Protein AF-A0A3B9QHJ8-F1 (afdb_monomer_lite)

Foldseek 3Di:
DCVQVLAFAEEAEPAFPPCQQAAPPPVVSSVVSVCVRVVCVVVRPGRDYHYDPDHHDPNQADPPDDAPQDLPFDPDPQLLVRQLSSLVSLVVQLVVLCVVVVDAPAQPQQDDPVCLSVLSNQLSVCLVVLPQQDDGDDPPGDTPDHGNLSNLNSLVRNLSSNVSSQVRGDDSHRHGPVSSLCCCLPPGSNNVSLQSNLVSLVVVVVDPCSLVSSCSSHPQVSHPPHHSDDPHDPPPPDD

pLDDT: mean 88.27, std 11.94, range [42.12, 98.56]

Radius of gyration: 20.36 Å; chains: 1; bounding box: 58×33×50 Å

Secondary structure (DSSP, 8-state):
-GGGG--SEEEE--PPTT-TT-STT-HHHHHHHHHHHHHHHHH-SSSEEEE---PPPP-S-BTT---SS--PPPS-S-HHHHHHHHHHHHHHHHHHHHHHHT-----TTS--TT-HHHHHHHHHHHHHH---SSPP--TT---SS-TTHHHHHHHHHHHHHHHHHHHHS--SS-B-HHHHHHHHHHH-HHHHHHHHHHHHHHHTTTSTTHHHHHHHHS-GGG-TT--SS-S--------

Structure (mmCIF, N/CA/C/O backbone):
data_AF-A0A3B9QHJ8-F1
#
_entry.id   AF-A0A3B9QHJ8-F1
#
loop_
_atom_site.group_PDB
_atom_site.id
_atom_site.type_symbol
_atom_site.label_atom_id
_atom_site.label_alt_id
_atom_site.label_comp_id
_atom_site.label_asym_id
_atom_site.label_entity_id
_atom_site.label_seq_id
_atom_site.pdbx_PDB_ins_code
_atom_site.Cartn_x
_atom_site.Cartn_y
_atom_site.Cartn_z
_atom_site.occupancy
_atom_site.B_iso_or_equiv
_atom_site.auth_seq_id
_atom_site.auth_comp_id
_atom_site.auth_asym_id
_atom_site.auth_atom_id
_atom_site.pdbx_PDB_model_num
ATOM 1 N N . MET A 1 1 ? 18.182 5.545 -8.108 1.00 58.44 1 MET A N 1
ATOM 2 C CA . MET A 1 1 ? 18.450 4.379 -7.229 1.00 58.44 1 MET A CA 1
ATOM 3 C C . MET A 1 1 ? 19.330 3.332 -7.907 1.00 58.44 1 MET A C 1
ATOM 5 O O . MET A 1 1 ? 20.339 2.977 -7.320 1.00 58.44 1 MET A O 1
ATOM 9 N N . SER A 1 2 ? 19.009 2.861 -9.122 1.00 71.31 2 SER A N 1
ATOM 10 C CA . SER A 1 2 ? 19.824 1.840 -9.809 1.00 71.31 2 SER A CA 1
ATOM 11 C C . SER A 1 2 ? 21.289 2.247 -10.001 1.00 71.31 2 SER A C 1
ATOM 13 O O . SER A 1 2 ? 22.166 1.425 -9.795 1.00 71.31 2 SER A O 1
ATOM 15 N N . GLU A 1 3 ? 21.576 3.515 -10.304 1.00 80.69 3 GLU A N 1
ATOM 16 C CA . GLU A 1 3 ? 22.959 4.014 -10.405 1.00 80.69 3 GLU A CA 1
ATOM 17 C C . GLU A 1 3 ? 23.749 3.862 -9.096 1.00 80.69 3 GLU A C 1
ATOM 19 O O . GLU A 1 3 ? 24.910 3.467 -9.121 1.00 80.69 3 GLU A O 1
ATOM 24 N N . ALA A 1 4 ? 23.110 4.099 -7.946 1.00 79.06 4 ALA A N 1
ATOM 25 C CA . ALA A 1 4 ? 23.763 4.063 -6.636 1.00 79.06 4 ALA A CA 1
ATOM 26 C C . ALA A 1 4 ? 24.215 2.652 -6.222 1.00 79.06 4 ALA A C 1
ATOM 28 O O . ALA A 1 4 ? 25.140 2.512 -5.429 1.00 79.06 4 ALA A O 1
ATOM 29 N N . VAL A 1 5 ? 23.575 1.606 -6.755 1.00 82.00 5 VAL A N 1
ATOM 30 C CA . VAL A 1 5 ? 23.899 0.203 -6.438 1.00 82.00 5 VAL A CA 1
ATOM 31 C C . VAL A 1 5 ? 24.797 -0.464 -7.483 1.00 82.00 5 VAL A C 1
ATOM 33 O O . VAL A 1 5 ? 25.101 -1.644 -7.333 1.00 82.00 5 VAL A O 1
ATOM 36 N N . VAL A 1 6 ? 25.211 0.273 -8.525 1.00 86.81 6 VAL A N 1
ATOM 37 C CA . VAL A 1 6 ? 26.159 -0.154 -9.576 1.00 86.81 6 VAL A CA 1
ATOM 38 C C . VAL A 1 6 ? 25.891 -1.597 -10.045 1.00 86.81 6 VAL A C 1
ATOM 40 O O . VAL A 1 6 ? 26.720 -2.494 -9.855 1.00 86.81 6 VAL A O 1
ATOM 43 N N . PRO A 1 7 ? 24.701 -1.879 -10.612 1.00 89.81 7 PRO A N 1
ATOM 44 C CA . PRO A 1 7 ? 24.335 -3.231 -10.987 1.00 89.81 7 PRO A CA 1
ATOM 45 C C . PRO A 1 7 ? 25.274 -3.730 -12.089 1.00 89.81 7 PRO A C 1
ATOM 47 O O . PRO A 1 7 ? 25.646 -2.963 -12.980 1.00 89.81 7 PRO A O 1
ATOM 50 N N . PRO A 1 8 ? 25.613 -5.030 -12.103 1.00 92.44 8 PRO A N 1
ATOM 51 C CA . PRO A 1 8 ? 26.493 -5.575 -13.130 1.00 92.44 8 PRO A CA 1
ATOM 52 C C . PRO A 1 8 ? 25.906 -5.383 -14.533 1.00 92.44 8 PRO A C 1
ATOM 54 O O . PRO A 1 8 ? 26.645 -5.136 -15.480 1.00 92.44 8 PRO A O 1
ATOM 57 N N . ARG A 1 9 ? 24.578 -5.498 -14.675 1.00 94.44 9 ARG A N 1
ATOM 58 C CA . ARG A 1 9 ? 23.826 -5.242 -15.909 1.00 94.44 9 ARG A CA 1
ATOM 59 C C . ARG A 1 9 ? 22.411 -4.809 -15.551 1.00 94.44 9 ARG A C 1
ATOM 61 O O . ARG A 1 9 ? 21.752 -5.501 -14.775 1.00 94.44 9 ARG A O 1
ATOM 68 N N . ALA A 1 10 ? 21.928 -3.723 -16.136 1.00 94.19 10 ALA A N 1
ATOM 69 C CA . ALA A 1 10 ? 20.533 -3.317 -16.034 1.00 94.19 10 ALA A CA 1
ATOM 70 C C . ALA A 1 10 ? 20.046 -2.716 -17.354 1.00 94.19 10 ALA A C 1
ATOM 72 O O . ALA A 1 10 ? 20.768 -1.976 -18.016 1.00 94.19 10 ALA A O 1
ATOM 73 N N . LEU A 1 11 ? 18.801 -3.019 -17.712 1.00 94.62 11 LEU A N 1
ATOM 74 C CA . LEU A 1 11 ? 18.076 -2.290 -18.745 1.00 94.62 11 LEU A CA 1
ATOM 75 C C . LEU A 1 11 ? 17.126 -1.321 -18.038 1.00 94.62 11 LEU A C 1
ATOM 77 O O . LEU A 1 11 ? 16.235 -1.756 -17.308 1.00 94.62 11 LEU A O 1
ATOM 81 N N . TRP A 1 12 ? 17.336 -0.024 -18.226 1.00 92.50 12 TRP A N 1
ATOM 82 C CA . TRP A 1 12 ? 16.422 1.016 -17.775 1.00 92.50 12 TRP A CA 1
ATOM 83 C C . TRP A 1 12 ? 15.263 1.141 -18.764 1.00 92.50 12 TRP A C 1
ATOM 85 O O . TRP A 1 12 ? 15.490 1.215 -19.969 1.00 92.50 12 TRP A O 1
ATOM 95 N N . VAL A 1 13 ? 14.025 1.157 -18.271 1.00 91.75 13 VAL A N 1
ATOM 96 C CA . VAL A 1 13 ? 12.816 1.216 -19.105 1.00 91.75 13 VAL A CA 1
ATOM 97 C C . VAL A 1 13 ? 11.913 2.371 -18.660 1.00 91.75 13 VAL A C 1
ATOM 99 O O . VAL A 1 13 ? 11.748 2.557 -17.452 1.00 91.75 13 VAL A O 1
ATOM 102 N N . PRO A 1 14 ? 11.287 3.119 -19.586 1.00 87.75 14 PRO A N 1
ATOM 103 C CA . PRO A 1 14 ? 10.362 4.208 -19.258 1.00 87.75 14 PRO A CA 1
ATOM 104 C C . PRO A 1 14 ? 8.941 3.687 -18.967 1.00 87.75 14 PRO A C 1
ATOM 106 O O . PRO A 1 14 ? 7.951 4.238 -19.427 1.00 87.75 14 PRO A O 1
ATOM 109 N N . PHE A 1 15 ? 8.812 2.559 -18.263 1.00 86.38 15 PHE A N 1
ATOM 110 C CA . PHE A 1 15 ? 7.522 1.881 -18.083 1.00 86.38 15 PHE A CA 1
ATOM 111 C C . PHE A 1 15 ? 6.936 2.146 -16.694 1.00 86.38 15 PHE A C 1
ATOM 113 O O . PHE A 1 15 ? 7.698 2.342 -15.743 1.00 86.38 15 PHE A O 1
ATOM 120 N N . PRO A 1 16 ? 5.603 2.048 -16.527 1.00 73.56 16 PRO A N 1
ATOM 121 C CA . PRO A 1 16 ? 4.984 2.115 -15.210 1.00 73.56 16 PRO A CA 1
ATOM 122 C C . PRO A 1 16 ? 5.571 1.081 -14.242 1.00 73.56 16 PRO A C 1
ATOM 124 O O . PRO A 1 16 ? 5.841 -0.072 -14.610 1.00 73.56 16 PRO A O 1
ATOM 127 N N . LEU A 1 17 ? 5.729 1.474 -12.977 1.00 70.38 17 LEU A N 1
ATOM 128 C CA . LEU A 1 17 ? 6.230 0.585 -11.931 1.00 70.38 17 LEU A CA 1
ATOM 129 C C . LEU A 1 17 ? 5.363 -0.684 -11.841 1.00 70.38 17 LEU A C 1
ATOM 131 O O . LEU A 1 17 ? 4.135 -0.633 -11.869 1.00 70.38 17 LEU A O 1
ATOM 135 N N . GLY A 1 18 ? 6.015 -1.847 -11.760 1.00 74.06 18 GLY A N 1
ATOM 136 C CA . GLY A 1 18 ? 5.337 -3.149 -11.777 1.00 74.06 18 GLY A CA 1
ATOM 137 C C . GLY A 1 18 ? 5.025 -3.695 -13.177 1.00 74.06 18 GLY A C 1
ATOM 138 O O . GLY A 1 18 ? 4.543 -4.822 -13.284 1.00 74.06 18 GLY A O 1
ATOM 139 N N . ARG A 1 19 ? 5.357 -2.964 -14.252 1.00 81.12 19 ARG A N 1
ATOM 140 C CA . ARG A 1 19 ? 5.254 -3.426 -15.649 1.00 81.12 19 ARG A CA 1
ATOM 141 C C . ARG A 1 19 ? 6.606 -3.378 -16.373 1.00 81.12 19 ARG A C 1
ATOM 143 O O . ARG A 1 19 ? 6.713 -2.763 -17.430 1.00 81.12 19 ARG A O 1
ATOM 150 N N . PRO A 1 20 ? 7.649 -4.070 -15.874 1.00 86.25 20 PRO A N 1
ATOM 151 C CA . PRO A 1 20 ? 9.001 -3.978 -16.437 1.00 86.25 20 PRO A CA 1
ATOM 152 C C . PRO A 1 20 ? 9.120 -4.501 -17.879 1.00 86.25 20 PRO A C 1
ATOM 154 O O . PRO A 1 20 ? 10.149 -4.297 -18.512 1.00 86.25 20 PRO A O 1
ATOM 157 N N . LEU A 1 21 ? 8.090 -5.174 -18.405 1.00 91.25 21 LEU A N 1
ATOM 158 C CA . LEU A 1 21 ? 8.039 -5.675 -19.782 1.00 91.25 21 LEU A CA 1
ATOM 159 C C . LEU A 1 21 ? 7.092 -4.875 -20.696 1.00 91.25 21 LEU A C 1
ATOM 161 O O . LEU A 1 21 ? 6.936 -5.245 -21.856 1.00 91.25 21 LEU A O 1
ATOM 165 N N . GLY A 1 22 ? 6.469 -3.802 -20.199 1.00 87.62 22 GLY A N 1
ATOM 166 C CA . GLY A 1 22 ? 5.517 -2.974 -20.943 1.00 87.62 22 GLY A CA 1
ATOM 167 C C . GLY A 1 22 ? 4.066 -3.460 -20.885 1.00 87.62 22 GLY A C 1
ATOM 168 O O . GLY A 1 22 ? 3.649 -4.106 -19.920 1.00 87.62 22 GLY A O 1
ATOM 169 N N . ALA A 1 23 ? 3.291 -3.110 -21.917 1.00 84.06 23 ALA A N 1
ATOM 170 C CA . ALA A 1 23 ? 1.847 -3.333 -21.984 1.00 84.06 23 ALA A CA 1
ATOM 171 C C . ALA A 1 23 ? 1.452 -4.818 -21.860 1.00 84.06 23 ALA A C 1
ATOM 173 O O . ALA A 1 23 ? 2.152 -5.733 -22.309 1.00 84.06 23 ALA A O 1
ATOM 174 N N . VAL A 1 24 ? 0.295 -5.065 -21.243 1.00 81.94 24 VAL A N 1
ATOM 175 C CA . VAL A 1 24 ? -0.274 -6.413 -21.103 1.00 81.94 24 VAL A CA 1
ATOM 176 C C . VAL A 1 24 ? -0.776 -6.900 -22.465 1.00 81.94 24 VAL A C 1
ATOM 178 O O . VAL A 1 24 ? -1.292 -6.119 -23.254 1.00 81.94 24 VAL A O 1
ATOM 181 N N . ASN A 1 25 ? -0.662 -8.205 -22.730 1.00 84.62 25 ASN A N 1
ATOM 182 C CA . ASN A 1 25 ? -1.085 -8.847 -23.983 1.00 84.62 25 ASN A CA 1
ATOM 183 C C . ASN A 1 25 ? -0.357 -8.373 -25.257 1.00 84.62 25 ASN A C 1
ATOM 185 O O . ASN A 1 25 ? -0.819 -8.684 -26.353 1.00 84.62 25 ASN A O 1
ATOM 189 N N . ASP A 1 26 ? 0.806 -7.725 -25.131 1.00 89.88 26 ASP A N 1
ATOM 190 C CA . ASP A 1 26 ? 1.710 -7.457 -26.255 1.00 89.88 26 ASP A CA 1
ATOM 191 C C . ASP A 1 26 ? 2.964 -8.355 -26.180 1.00 89.88 26 ASP A C 1
ATOM 193 O O . ASP A 1 26 ? 4.016 -7.955 -25.669 1.00 89.88 26 ASP A O 1
ATOM 197 N N . PRO A 1 27 ? 2.878 -9.615 -26.649 1.00 93.38 27 PRO A N 1
ATOM 198 C CA . PRO A 1 27 ? 3.981 -10.558 -26.528 1.00 93.38 27 PRO A CA 1
ATOM 199 C C . PRO A 1 27 ? 5.198 -10.157 -27.365 1.00 93.38 27 PRO A C 1
ATOM 201 O O . PRO A 1 27 ? 6.312 -10.562 -27.032 1.00 93.38 27 PRO A O 1
ATOM 204 N N . ASP A 1 28 ? 5.017 -9.418 -28.459 1.00 93.88 28 ASP A N 1
ATOM 205 C CA . ASP A 1 28 ? 6.125 -9.045 -29.334 1.00 93.88 28 ASP A CA 1
ATOM 206 C C . ASP A 1 28 ? 6.926 -7.889 -28.735 1.00 93.88 28 ASP A C 1
ATOM 208 O O . ASP A 1 28 ? 8.162 -7.964 -28.723 1.00 93.88 28 ASP A O 1
ATOM 212 N N . PHE A 1 29 ? 6.248 -6.902 -28.138 1.00 92.62 29 PHE A N 1
ATOM 213 C CA . PHE A 1 29 ? 6.882 -5.854 -27.339 1.00 92.62 29 PHE A CA 1
ATOM 214 C C . PHE A 1 29 ? 7.615 -6.443 -26.130 1.00 92.62 29 PHE A C 1
ATOM 216 O O . PHE A 1 29 ? 8.820 -6.244 -25.976 1.00 92.62 29 PHE A O 1
ATOM 223 N N . GLN A 1 30 ? 6.941 -7.274 -25.329 1.00 94.25 30 GLN A N 1
ATOM 224 C CA . GLN A 1 30 ? 7.539 -7.894 -24.140 1.00 94.25 30 GLN A CA 1
ATOM 225 C C . GLN A 1 30 ? 8.778 -8.733 -24.489 1.00 94.25 30 GLN A C 1
ATOM 227 O O . GLN A 1 30 ? 9.814 -8.650 -23.826 1.00 94.25 30 GLN A O 1
ATOM 232 N N . LYS A 1 31 ? 8.721 -9.517 -25.577 1.00 95.81 31 LYS A N 1
ATOM 233 C CA . LYS A 1 31 ? 9.890 -10.260 -26.074 1.00 95.81 31 LYS A CA 1
ATOM 234 C C . LYS A 1 31 ? 10.993 -9.331 -26.570 1.00 95.81 31 LYS A C 1
ATOM 236 O O . LYS A 1 31 ? 12.160 -9.701 -26.478 1.00 95.81 31 LYS A O 1
ATOM 241 N N . ASN A 1 32 ? 10.668 -8.170 -27.135 1.00 95.12 32 ASN A N 1
ATOM 242 C CA . ASN A 1 32 ? 11.672 -7.190 -27.542 1.00 95.12 32 ASN A CA 1
ATOM 243 C C . ASN A 1 32 ? 12.436 -6.643 -26.329 1.00 95.12 32 ASN A C 1
ATOM 245 O O . ASN A 1 32 ? 13.666 -6.694 -26.336 1.00 95.12 32 ASN A O 1
ATOM 249 N N . VAL A 1 33 ? 11.720 -6.232 -25.277 1.00 95.69 33 VAL A N 1
ATOM 250 C CA . VAL A 1 33 ? 12.312 -5.791 -24.002 1.00 95.69 33 VAL A CA 1
ATOM 251 C C . VAL A 1 33 ? 13.230 -6.876 -23.435 1.00 95.69 33 VAL A C 1
ATOM 253 O O . VAL A 1 33 ? 14.394 -6.613 -23.137 1.00 95.69 33 VAL A O 1
ATOM 256 N N . LEU A 1 34 ? 12.755 -8.126 -23.378 1.00 96.12 34 LEU A N 1
ATOM 257 C CA . LEU A 1 34 ? 13.557 -9.259 -22.904 1.00 96.12 34 LEU A CA 1
ATOM 258 C C . LEU A 1 34 ? 14.817 -9.485 -23.745 1.00 96.12 34 LEU A C 1
ATOM 260 O O . LEU A 1 34 ? 15.884 -9.720 -23.188 1.00 96.12 34 LEU A O 1
ATOM 264 N N . ARG A 1 35 ? 14.725 -9.409 -25.078 1.00 96.75 35 ARG A N 1
ATOM 265 C CA . ARG A 1 35 ? 15.898 -9.556 -25.954 1.00 96.75 35 ARG A CA 1
ATOM 266 C C . ARG A 1 35 ? 16.924 -8.452 -25.722 1.00 96.75 35 ARG A C 1
ATOM 268 O O . ARG A 1 35 ? 18.111 -8.746 -25.760 1.00 96.75 35 ARG A O 1
ATOM 275 N N . ARG A 1 36 ? 16.491 -7.212 -25.468 1.00 95.81 36 ARG A N 1
ATOM 276 C CA . ARG A 1 36 ? 17.403 -6.114 -25.113 1.00 95.81 36 ARG A CA 1
ATOM 277 C C . ARG A 1 36 ? 18.077 -6.358 -23.771 1.00 95.81 36 ARG A C 1
ATOM 279 O O . ARG A 1 36 ? 19.298 -6.320 -23.703 1.00 95.81 36 ARG A O 1
ATOM 286 N N . ALA A 1 37 ? 17.301 -6.706 -22.748 1.00 95.31 37 ALA A N 1
ATOM 287 C CA . ALA A 1 37 ? 17.834 -6.983 -21.418 1.00 95.31 37 ALA A CA 1
ATOM 288 C C . ALA A 1 37 ? 18.829 -8.156 -21.429 1.00 95.31 37 ALA A C 1
ATOM 290 O O . ALA A 1 37 ? 19.904 -8.062 -20.846 1.00 95.31 37 ALA A O 1
ATOM 291 N N . LEU A 1 38 ? 18.500 -9.248 -22.126 1.00 96.25 38 LEU A N 1
ATOM 292 C CA . LEU A 1 38 ? 19.378 -10.415 -22.246 1.00 96.25 38 LEU A CA 1
ATOM 293 C C . LEU A 1 38 ? 20.579 -10.163 -23.164 1.00 96.25 38 LEU A C 1
ATOM 295 O O . LEU A 1 38 ? 21.628 -10.754 -22.938 1.00 96.25 38 LEU A O 1
ATOM 299 N N . GLY A 1 39 ? 20.464 -9.273 -24.153 1.00 96.44 39 GLY A N 1
ATOM 300 C CA . GLY A 1 39 ? 21.580 -8.881 -25.020 1.00 96.44 39 GLY A CA 1
ATOM 301 C C . GLY A 1 39 ? 22.751 -8.262 -24.253 1.00 96.44 39 GLY A C 1
ATOM 302 O O . GLY A 1 39 ? 23.899 -8.437 -24.654 1.00 96.44 39 GLY A O 1
ATOM 303 N N . LEU A 1 40 ? 22.486 -7.645 -23.094 1.00 96.25 40 LEU A N 1
ATOM 304 C CA . LEU A 1 40 ? 23.524 -7.139 -22.189 1.00 96.25 40 LEU A CA 1
ATOM 305 C C . LEU A 1 40 ? 24.473 -8.234 -21.686 1.00 96.25 40 LEU A C 1
ATOM 307 O O . LEU A 1 40 ? 25.592 -7.926 -21.279 1.00 96.25 40 LEU A O 1
ATOM 311 N N . LEU A 1 41 ? 24.063 -9.507 -21.700 1.00 95.00 41 LEU A N 1
ATOM 312 C CA . LEU A 1 41 ? 24.953 -10.619 -21.354 1.00 95.00 41 LEU A CA 1
ATOM 313 C C . LEU A 1 41 ? 26.139 -10.720 -22.318 1.00 95.00 41 LEU A C 1
ATOM 315 O O . LEU A 1 41 ? 27.235 -11.062 -21.881 1.00 95.00 41 LEU A O 1
ATOM 319 N N . ASP A 1 42 ? 25.920 -10.384 -23.589 1.00 94.88 42 ASP A N 1
ATOM 320 C CA . ASP A 1 42 ? 26.935 -10.454 -24.637 1.00 94.88 42 ASP A CA 1
ATOM 321 C C . ASP A 1 42 ? 27.686 -9.125 -24.807 1.00 94.88 42 ASP A C 1
ATOM 323 O O . ASP A 1 42 ? 28.863 -9.125 -25.167 1.00 94.88 42 ASP A O 1
ATOM 327 N N . THR A 1 43 ? 27.020 -7.986 -24.573 1.00 93.94 43 THR A N 1
ATOM 328 C CA . THR A 1 43 ? 27.574 -6.653 -24.872 1.00 93.94 43 THR A CA 1
ATOM 329 C C . THR A 1 43 ? 28.221 -5.958 -23.675 1.00 93.94 43 THR A C 1
ATOM 331 O O . THR A 1 43 ? 29.188 -5.219 -23.865 1.00 93.94 43 THR A O 1
ATOM 334 N N . ALA A 1 44 ? 27.729 -6.176 -22.451 1.00 93.75 44 ALA A N 1
ATOM 335 C CA . ALA A 1 44 ? 28.234 -5.487 -21.265 1.00 93.75 44 ALA A CA 1
ATOM 336 C C . ALA A 1 44 ? 29.467 -6.200 -20.684 1.00 93.75 44 ALA A C 1
ATOM 338 O O . ALA A 1 44 ? 29.371 -7.294 -20.109 1.00 93.75 44 ALA A O 1
ATOM 339 N N . VAL A 1 45 ? 30.625 -5.546 -20.820 1.00 92.81 45 VAL A N 1
ATOM 340 C CA . VAL A 1 45 ? 31.934 -5.985 -20.293 1.00 92.81 45 VAL A CA 1
ATOM 341 C C . VAL A 1 45 ? 32.273 -5.389 -18.921 1.00 92.81 45 VAL A C 1
ATOM 343 O O . VAL A 1 45 ? 33.183 -5.868 -18.251 1.00 92.81 45 VAL A O 1
ATOM 346 N N . GLU A 1 46 ? 31.519 -4.381 -18.491 1.00 92.88 46 GLU A N 1
ATOM 347 C CA . GLU A 1 46 ? 31.618 -3.692 -17.202 1.00 92.88 46 GLU A CA 1
ATOM 348 C C . GLU A 1 46 ? 30.201 -3.364 -16.683 1.00 92.88 46 GLU A C 1
ATOM 350 O O . GLU A 1 46 ? 29.244 -3.517 -17.455 1.00 92.88 46 GLU A O 1
ATOM 355 N N . PRO A 1 47 ? 30.020 -2.951 -15.409 1.00 93.75 47 PRO A N 1
ATOM 356 C CA . PRO A 1 47 ? 28.721 -2.526 -14.890 1.00 93.75 47 PRO A CA 1
ATOM 357 C C . PRO A 1 47 ? 28.037 -1.522 -15.822 1.00 93.75 47 PRO A C 1
ATOM 359 O O . PRO A 1 47 ? 28.525 -0.413 -16.017 1.00 93.75 47 PRO A O 1
ATOM 362 N N . THR A 1 48 ? 26.927 -1.937 -16.433 1.00 94.62 48 THR A N 1
ATOM 363 C CA . THR A 1 48 ? 26.263 -1.178 -17.503 1.00 94.62 48 THR A CA 1
ATOM 364 C C . THR A 1 48 ? 24.779 -1.027 -17.212 1.00 94.62 48 THR A C 1
ATOM 366 O O . THR A 1 48 ? 24.090 -2.011 -16.926 1.00 94.62 48 THR A O 1
ATOM 369 N N . ILE A 1 49 ? 24.284 0.201 -17.355 1.00 94.19 49 ILE A N 1
ATOM 370 C CA . ILE A 1 49 ? 22.859 0.522 -17.405 1.00 94.19 49 ILE A CA 1
ATOM 371 C C . ILE A 1 49 ? 22.565 1.020 -18.826 1.00 94.19 49 ILE A C 1
ATOM 373 O O . ILE A 1 49 ? 23.054 2.077 -19.214 1.00 94.19 49 ILE A O 1
ATOM 377 N N . GLU A 1 50 ? 21.822 0.247 -19.619 1.00 94.12 50 GLU A N 1
ATOM 378 C CA . GLU A 1 50 ? 21.399 0.641 -20.974 1.00 94.12 50 GLU A CA 1
ATOM 379 C C . GLU A 1 50 ? 19.962 1.172 -20.941 1.00 94.12 50 GLU A C 1
ATOM 381 O O . GLU A 1 50 ? 19.102 0.584 -20.287 1.00 94.12 50 GLU A O 1
ATOM 386 N N . GLU A 1 51 ? 19.682 2.261 -21.657 1.00 92.88 51 GLU A N 1
ATOM 387 C CA . GLU A 1 51 ? 18.331 2.813 -21.786 1.00 92.88 51 GLU A CA 1
ATOM 388 C C . GLU A 1 51 ? 17.538 2.133 -22.906 1.00 92.88 51 GLU A C 1
ATOM 390 O O . GLU A 1 51 ? 17.969 2.040 -24.059 1.00 92.88 51 GLU A O 1
ATOM 395 N N . TYR A 1 52 ? 16.321 1.707 -22.585 1.00 92.81 52 TYR A N 1
ATOM 396 C CA . TYR A 1 52 ? 15.357 1.224 -23.556 1.00 92.81 52 TYR A CA 1
ATOM 397 C C . TYR A 1 52 ? 14.556 2.396 -24.135 1.00 92.81 52 TYR A C 1
ATOM 399 O O . TYR A 1 52 ? 13.640 2.912 -23.507 1.00 92.81 52 TYR A O 1
ATOM 407 N N . ALA A 1 53 ? 14.890 2.804 -25.359 1.00 87.88 53 ALA A N 1
ATOM 408 C CA . ALA A 1 53 ? 14.351 4.014 -25.990 1.00 87.88 53 ALA A CA 1
ATOM 409 C C . ALA A 1 53 ? 12.905 3.911 -26.525 1.00 87.88 53 ALA A C 1
ATOM 411 O O . ALA A 1 53 ? 12.442 4.835 -27.193 1.00 87.88 53 ALA A O 1
ATOM 412 N N . VAL A 1 54 ? 12.213 2.783 -26.333 1.00 87.75 54 VAL A N 1
ATOM 413 C CA . VAL A 1 54 ? 10.858 2.582 -26.869 1.00 87.75 54 VAL A CA 1
ATOM 414 C C . VAL A 1 54 ? 9.851 2.696 -25.734 1.00 87.75 54 VAL A C 1
ATOM 416 O O . VAL A 1 54 ? 9.904 1.917 -24.787 1.00 87.75 54 VAL A O 1
ATOM 419 N N . GLU A 1 55 ? 8.927 3.643 -25.858 1.00 84.81 55 GLU A N 1
ATOM 420 C CA . GLU A 1 55 ? 7.792 3.800 -24.946 1.00 84.81 55 GLU A CA 1
ATOM 421 C C . GLU A 1 55 ? 6.834 2.607 -25.026 1.00 84.81 55 GLU A C 1
ATOM 423 O O . GLU A 1 55 ? 6.759 1.917 -26.050 1.00 84.81 55 GLU A O 1
ATOM 428 N N . THR A 1 56 ? 6.073 2.359 -23.958 1.00 80.19 56 THR A N 1
ATOM 429 C CA . THR A 1 56 ? 5.029 1.331 -24.028 1.00 80.19 56 THR A CA 1
ATOM 430 C C . THR A 1 56 ? 3.915 1.782 -24.972 1.00 80.19 56 THR A C 1
ATOM 432 O O . THR A 1 56 ? 3.586 2.968 -25.017 1.00 80.19 56 THR A O 1
ATOM 435 N N . PRO A 1 57 ? 3.267 0.854 -25.695 1.00 76.44 57 PRO A N 1
ATOM 436 C CA . PRO A 1 57 ? 1.962 1.131 -26.280 1.00 76.44 57 PRO A CA 1
ATOM 437 C C . PRO A 1 57 ? 0.982 1.606 -25.197 1.00 76.44 57 PRO A C 1
ATOM 439 O O . PRO A 1 57 ? 1.119 1.205 -24.037 1.00 76.44 57 PRO A O 1
ATOM 442 N N . ASP A 1 58 ? -0.001 2.421 -25.588 1.00 68.81 58 ASP A N 1
ATOM 443 C CA . ASP A 1 58 ? -1.114 2.809 -24.716 1.00 68.81 58 ASP A CA 1
ATOM 444 C C . ASP A 1 58 ? -1.813 1.543 -24.201 1.00 68.81 58 ASP A C 1
ATOM 446 O O . ASP A 1 58 ? -2.255 0.691 -24.980 1.00 68.81 58 ASP A O 1
ATOM 450 N N . ASP A 1 59 ? -1.843 1.388 -22.882 1.00 65.69 59 ASP A N 1
ATOM 451 C CA . ASP A 1 59 ? -2.383 0.220 -22.202 1.00 65.69 59 ASP A CA 1
ATOM 452 C C . ASP A 1 59 ? -3.850 0.402 -21.780 1.00 65.69 59 ASP A C 1
ATOM 454 O O . ASP A 1 59 ? -4.396 -0.453 -21.074 1.00 65.69 59 ASP A O 1
ATOM 458 N N . GLY A 1 60 ? -4.499 1.478 -22.248 1.00 64.56 60 GLY A N 1
ATOM 459 C CA . GLY A 1 60 ? -5.896 1.799 -21.962 1.00 64.56 60 GLY A CA 1
ATOM 460 C C . GLY A 1 60 ? -6.133 2.220 -20.512 1.00 64.56 60 GLY A C 1
ATOM 461 O O . GLY A 1 60 ? -7.278 2.216 -20.049 1.00 64.56 60 GLY A O 1
ATOM 462 N N . LEU A 1 61 ? -5.064 2.537 -19.777 1.00 67.88 61 LEU A N 1
ATOM 463 C CA . LEU A 1 61 ? -5.141 3.074 -18.428 1.00 67.88 61 LEU A CA 1
ATOM 464 C C . LEU A 1 61 ? -5.261 4.594 -18.480 1.00 67.88 61 LEU A C 1
ATOM 466 O O . LEU A 1 61 ? -4.643 5.264 -19.303 1.00 67.88 61 LEU A O 1
ATOM 470 N N . SER A 1 62 ? -6.057 5.151 -17.575 1.00 65.75 62 SER A N 1
ATOM 471 C CA . SER A 1 62 ? -6.266 6.596 -17.518 1.00 65.75 62 SER A CA 1
ATOM 472 C C . SER A 1 62 ? -5.387 7.237 -16.446 1.00 65.75 62 SER A C 1
ATOM 474 O O . SER A 1 62 ? -5.448 6.853 -15.277 1.00 65.75 62 SER A O 1
ATOM 476 N N . GLU A 1 63 ? -4.617 8.252 -16.845 1.00 66.62 63 GLU A N 1
ATOM 477 C CA . GLU A 1 63 ? -3.989 9.222 -15.934 1.00 66.62 63 GLU A CA 1
ATOM 478 C C . GLU A 1 63 ? -5.034 10.124 -15.261 1.00 66.62 63 GLU A C 1
ATOM 480 O O . GLU A 1 63 ? -4.911 10.460 -14.088 1.00 66.62 63 GLU A O 1
ATOM 485 N N . ASN A 1 64 ? -6.108 10.467 -15.979 1.00 69.75 64 ASN A N 1
ATOM 486 C CA . ASN A 1 64 ? -7.224 11.277 -15.479 1.00 69.75 64 ASN A CA 1
ATOM 487 C C . ASN A 1 64 ? -8.314 10.397 -14.849 1.00 69.75 64 ASN A C 1
ATOM 489 O O . ASN A 1 64 ? -9.508 10.586 -15.097 1.00 69.75 64 ASN A O 1
ATOM 493 N N . TRP A 1 65 ? -7.911 9.364 -14.113 1.00 80.38 65 TRP A N 1
ATOM 494 C CA . TRP A 1 65 ? -8.845 8.485 -13.424 1.00 80.38 65 TRP A CA 1
ATOM 495 C C . TRP A 1 65 ? -9.290 9.108 -12.101 1.00 80.38 65 TRP A C 1
ATOM 497 O O . TRP A 1 65 ? -8.479 9.634 -11.347 1.00 80.38 65 TRP A O 1
ATOM 507 N N . ALA A 1 66 ? -10.584 9.000 -11.812 1.00 75.25 66 ALA A N 1
ATOM 508 C CA . ALA A 1 66 ? -11.153 9.308 -10.509 1.00 75.25 66 ALA A CA 1
ATOM 509 C C . ALA A 1 66 ? -11.966 8.104 -10.034 1.00 75.25 66 ALA A C 1
ATOM 511 O O . ALA A 1 66 ? -12.647 7.456 -10.837 1.00 75.25 66 ALA A O 1
ATOM 512 N N . CYS A 1 67 ? -11.923 7.821 -8.732 1.00 75.00 67 CYS A N 1
ATOM 513 C CA . CYS A 1 67 ? -12.727 6.749 -8.165 1.00 75.00 67 CYS A CA 1
ATOM 514 C C . CYS A 1 67 ? -14.224 7.076 -8.343 1.00 75.00 67 CYS A C 1
ATOM 516 O O . CYS A 1 67 ? -14.689 8.113 -7.864 1.00 75.00 67 CYS A O 1
ATOM 518 N N . PRO A 1 68 ? -15.005 6.215 -9.021 1.00 70.94 68 PRO A N 1
ATOM 519 C CA . PRO A 1 68 ? -16.426 6.454 -9.284 1.00 70.94 68 PRO A CA 1
ATOM 520 C C . PRO A 1 68 ? -17.275 6.354 -8.009 1.00 70.94 68 PRO A C 1
ATOM 522 O O . PRO A 1 68 ? -18.418 6.818 -7.974 1.00 70.94 68 PRO A O 1
ATOM 525 N N . VAL A 1 69 ? -16.732 5.739 -6.954 1.00 74.38 69 VAL A N 1
ATOM 526 C CA . VAL A 1 69 ? -17.358 5.680 -5.637 1.00 74.38 69 VAL A CA 1
ATOM 527 C C . VAL A 1 69 ? -17.048 6.977 -4.906 1.00 74.38 69 VAL A C 1
ATOM 529 O O . VAL A 1 69 ? -15.897 7.280 -4.608 1.00 74.38 69 VAL A O 1
ATOM 532 N N . ASN A 1 70 ? -18.092 7.735 -4.582 1.00 74.25 70 ASN A N 1
ATOM 533 C CA . ASN A 1 70 ? -17.947 8.923 -3.758 1.00 74.25 70 ASN A CA 1
ATOM 534 C C . ASN A 1 70 ? -17.635 8.509 -2.311 1.00 74.25 70 ASN A C 1
ATOM 536 O O . ASN A 1 70 ? -18.545 8.174 -1.553 1.00 74.25 70 ASN A O 1
ATOM 540 N N . LEU A 1 71 ? -16.354 8.539 -1.943 1.00 76.25 71 LEU A N 1
ATOM 541 C CA . LEU A 1 71 ? -15.858 8.252 -0.594 1.00 76.25 71 LEU A CA 1
ATOM 542 C C . LEU A 1 71 ? -16.046 9.441 0.356 1.00 76.25 71 LEU A C 1
ATOM 544 O O . LEU A 1 71 ? -15.150 9.759 1.132 1.00 76.25 71 LEU A O 1
ATOM 548 N N . SER A 1 72 ? -17.183 10.142 0.281 1.00 65.12 72 SER A N 1
ATOM 549 C CA . SER A 1 72 ? -17.412 11.321 1.123 1.00 65.12 72 SER A CA 1
ATOM 550 C C . SER A 1 72 ? -17.155 10.943 2.577 1.00 65.12 72 SER A C 1
ATOM 552 O O . SER A 1 72 ? -17.796 10.026 3.098 1.00 65.12 72 SER A O 1
ATOM 554 N N . SER A 1 73 ? -16.202 11.624 3.213 1.00 60.47 73 SER A N 1
ATOM 555 C CA . SER A 1 73 ? -15.807 11.287 4.571 1.00 60.47 73 SER A CA 1
ATOM 556 C C . SER A 1 73 ? -17.024 11.385 5.485 1.00 60.47 73 SER A C 1
ATOM 558 O O . SER A 1 73 ? -17.784 12.359 5.458 1.00 60.47 73 SER A O 1
ATOM 560 N N . ALA A 1 74 ? -17.244 10.339 6.283 1.00 62.59 74 ALA A N 1
ATOM 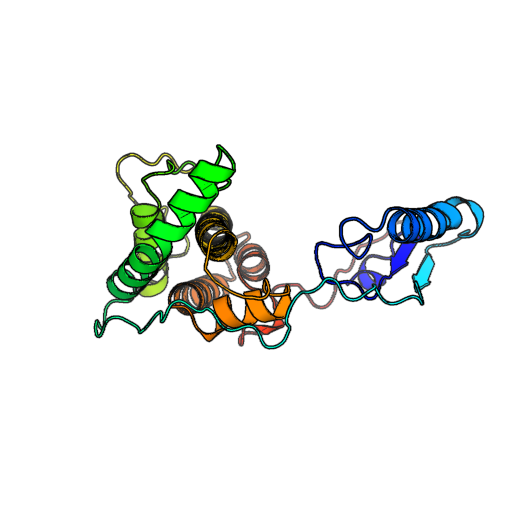561 C CA . ALA A 1 74 ? -18.195 10.425 7.376 1.00 62.59 74 ALA A CA 1
ATOM 562 C C . ALA A 1 74 ? -17.848 11.666 8.214 1.00 62.59 74 ALA A C 1
ATOM 564 O O . ALA A 1 74 ? -16.674 11.933 8.470 1.00 62.59 74 ALA A O 1
ATOM 565 N N . THR A 1 75 ? -18.852 12.427 8.651 1.00 71.62 75 THR A N 1
ATOM 566 C CA . THR A 1 75 ? -18.681 13.660 9.444 1.00 71.62 75 THR A CA 1
ATOM 567 C C . THR A 1 75 ? -18.264 13.377 10.895 1.00 71.62 75 THR A C 1
ATOM 569 O O . THR A 1 75 ? -18.738 14.043 11.812 1.00 71.62 75 THR A O 1
ATOM 572 N N . SER A 1 76 ? -17.461 12.337 11.117 1.00 82.44 76 SER A N 1
ATOM 573 C CA . SER A 1 76 ? -16.929 11.971 12.424 1.00 82.44 76 SER A CA 1
ATOM 574 C C . SER A 1 76 ? -15.541 12.569 12.615 1.00 82.44 76 SER A C 1
ATOM 576 O O . SER A 1 76 ? -14.726 12.565 11.694 1.00 82.44 76 SER A O 1
ATOM 578 N N . ASP A 1 77 ? -15.255 13.016 13.834 1.00 83.94 77 ASP A N 1
ATOM 579 C CA . ASP A 1 77 ? -13.916 13.449 14.232 1.00 83.94 77 ASP A CA 1
ATOM 580 C C . ASP A 1 77 ? -12.970 12.256 14.475 1.00 83.94 77 ASP A C 1
ATOM 582 O O . ASP A 1 77 ? -11.754 12.430 14.507 1.00 83.94 77 ASP A O 1
ATOM 586 N N . SER A 1 78 ? -13.493 11.030 14.624 1.00 93.19 78 SER A N 1
ATOM 587 C CA . SER A 1 78 ? -12.667 9.835 14.832 1.00 93.19 78 SER A CA 1
ATOM 588 C C . SER A 1 78 ? -12.106 9.309 13.512 1.00 93.19 78 SER A C 1
ATOM 590 O O . SER A 1 78 ? -12.861 8.927 12.613 1.00 93.19 78 SER A O 1
ATOM 592 N N . LEU A 1 79 ? -10.776 9.204 13.421 1.00 95.00 79 LEU A N 1
ATOM 593 C CA . LEU A 1 79 ? -10.094 8.593 12.279 1.00 95.00 79 LEU A CA 1
ATOM 594 C C . LEU A 1 79 ? -10.563 7.151 12.054 1.00 95.00 79 LEU A C 1
ATOM 596 O O . LEU A 1 79 ? -10.869 6.766 10.927 1.00 95.00 79 LEU A O 1
ATOM 600 N N . SER A 1 80 ? -10.698 6.375 13.134 1.00 95.75 80 SER A N 1
ATOM 601 C CA . SER A 1 80 ? -11.160 4.984 13.062 1.00 95.75 80 SER A CA 1
ATOM 602 C C . SER A 1 80 ? -12.573 4.848 12.483 1.00 95.75 80 SER A C 1
ATOM 604 O O . SER A 1 80 ? -12.807 3.985 11.639 1.00 95.75 80 SER A O 1
ATOM 606 N N . GLU A 1 81 ? -13.509 5.720 12.870 1.00 95.50 81 GLU A N 1
ATOM 607 C CA . GLU A 1 81 ? -14.879 5.695 12.345 1.00 95.50 81 GLU A CA 1
ATOM 608 C C . GLU A 1 81 ? -14.921 6.106 10.873 1.00 95.50 81 GLU A C 1
ATOM 610 O O . GLU A 1 81 ? -15.620 5.475 10.077 1.00 95.50 81 GLU A O 1
ATOM 615 N N . ARG A 1 82 ? -14.139 7.125 10.491 1.00 95.69 82 ARG A N 1
ATOM 616 C CA . ARG A 1 82 ? -14.018 7.556 9.094 1.00 95.69 82 ARG A CA 1
ATOM 617 C C . ARG A 1 82 ? -13.422 6.461 8.212 1.00 95.69 82 ARG A C 1
ATOM 619 O O . ARG A 1 82 ? -13.976 6.187 7.149 1.00 95.69 82 ARG A O 1
ATOM 626 N N . LEU A 1 83 ? -12.355 5.799 8.663 1.00 97.06 83 LEU A N 1
ATOM 627 C CA . LEU A 1 83 ? -11.712 4.724 7.908 1.00 97.06 83 LEU A CA 1
ATOM 628 C C . LEU A 1 83 ? -12.632 3.505 7.770 1.00 97.06 83 LEU A C 1
ATOM 630 O O . LEU A 1 83 ? -12.733 2.924 6.693 1.00 97.06 83 LEU A O 1
ATOM 634 N N . LEU A 1 84 ? -13.352 3.132 8.831 1.00 96.94 84 LEU A N 1
ATOM 635 C CA . LEU A 1 84 ? -14.324 2.037 8.773 1.00 96.94 84 LEU A CA 1
ATOM 636 C C . LEU A 1 84 ? -15.498 2.352 7.838 1.00 96.94 84 LEU A C 1
ATOM 638 O O . LEU A 1 84 ? -15.959 1.464 7.120 1.00 96.94 84 LEU A O 1
ATOM 642 N N . ALA A 1 85 ? -15.970 3.601 7.812 1.00 95.25 85 ALA A N 1
ATOM 643 C CA . ALA A 1 85 ? -16.996 4.030 6.865 1.00 95.25 85 ALA A CA 1
ATOM 644 C C . ALA A 1 85 ? -16.501 3.919 5.412 1.00 95.25 85 ALA A C 1
ATOM 646 O O . ALA A 1 85 ? -17.221 3.394 4.562 1.00 95.25 85 ALA A O 1
ATOM 647 N N . GLU A 1 86 ? -15.263 4.338 5.140 1.00 95.69 86 GLU A N 1
ATOM 648 C CA . GLU A 1 86 ? -14.623 4.209 3.826 1.00 95.69 86 GLU A CA 1
ATOM 649 C C . GLU A 1 86 ? -14.482 2.736 3.398 1.00 95.69 86 GLU A C 1
ATOM 651 O O . GLU A 1 86 ? -14.919 2.349 2.310 1.00 95.69 86 GLU A O 1
ATOM 656 N N . VAL A 1 87 ? -13.981 1.875 4.292 1.00 96.88 87 VAL A N 1
ATOM 657 C CA . VAL A 1 87 ? -13.893 0.421 4.069 1.00 96.88 87 VAL A CA 1
ATOM 658 C C . VAL A 1 87 ? -15.272 -0.183 3.783 1.00 96.88 87 VAL A C 1
ATOM 660 O O . VAL A 1 87 ? -15.417 -1.006 2.874 1.00 96.88 87 VAL A O 1
ATOM 663 N N . ALA A 1 88 ? -16.312 0.242 4.505 1.00 95.44 88 ALA A N 1
ATOM 664 C CA . ALA A 1 88 ? -17.675 -0.232 4.289 1.00 95.44 88 ALA A CA 1
ATOM 665 C C . ALA A 1 88 ? -18.225 0.145 2.901 1.00 95.44 88 ALA A C 1
ATOM 667 O O . ALA A 1 88 ? -18.908 -0.678 2.287 1.00 95.44 88 ALA A O 1
ATOM 668 N N . MET A 1 89 ? -17.899 1.334 2.377 1.00 93.38 89 MET A N 1
ATOM 669 C CA . MET A 1 89 ? -18.295 1.756 1.024 1.00 93.38 89 MET A CA 1
ATOM 670 C C . MET A 1 89 ? -17.622 0.922 -0.074 1.00 93.38 89 MET A C 1
ATOM 672 O O . MET A 1 89 ? -18.233 0.644 -1.107 1.00 93.38 89 MET A O 1
ATOM 676 N N . LEU A 1 90 ? -16.376 0.496 0.146 1.00 94.31 90 LEU A N 1
ATOM 677 C CA . LEU A 1 90 ? -15.600 -0.289 -0.820 1.00 94.31 90 LEU A CA 1
ATOM 678 C C . LEU A 1 90 ? -15.901 -1.796 -0.774 1.00 94.31 90 LEU A C 1
ATOM 680 O O . LEU A 1 90 ? -15.710 -2.495 -1.773 1.00 94.31 90 LEU A O 1
ATOM 684 N N . ARG A 1 91 ? -16.410 -2.305 0.355 1.00 95.25 91 ARG A N 1
ATOM 685 C CA . ARG A 1 91 ? -16.620 -3.742 0.594 1.00 95.25 91 ARG A CA 1
ATOM 686 C C . ARG A 1 91 ? -17.420 -4.475 -0.490 1.00 95.25 91 ARG A C 1
ATOM 688 O O . ARG A 1 91 ? -16.975 -5.560 -0.867 1.00 95.25 91 ARG A O 1
ATOM 695 N N . PRO A 1 92 ? -18.554 -3.960 -1.011 1.00 94.19 92 PRO A N 1
ATOM 696 C CA . PRO A 1 92 ? -19.322 -4.682 -2.027 1.00 94.19 92 PRO A CA 1
ATOM 697 C C . PRO A 1 92 ? -18.496 -4.984 -3.282 1.00 94.19 92 PRO A C 1
ATOM 699 O O . PRO A 1 92 ? -18.582 -6.081 -3.829 1.00 94.19 92 PRO A O 1
ATOM 702 N N . TRP A 1 93 ? -17.639 -4.045 -3.689 1.00 94.12 93 TRP A N 1
ATOM 703 C CA . TRP A 1 93 ? -16.773 -4.192 -4.857 1.00 94.12 93 TRP A CA 1
ATOM 704 C C . TRP A 1 93 ? -15.626 -5.170 -4.603 1.00 94.12 93 TRP A C 1
ATOM 706 O O . TRP A 1 93 ? -15.325 -6.004 -5.452 1.00 94.12 93 TRP A O 1
ATOM 716 N N . ALA A 1 94 ? -15.023 -5.132 -3.411 1.00 94.38 94 ALA A N 1
ATOM 717 C CA . ALA A 1 94 ? -13.992 -6.099 -3.041 1.00 94.38 94 ALA A CA 1
ATOM 718 C C . ALA A 1 94 ? -14.548 -7.536 -3.021 1.00 94.38 94 ALA A C 1
ATOM 720 O O . ALA A 1 94 ? -13.908 -8.453 -3.534 1.00 94.38 94 ALA A O 1
ATOM 721 N N . ILE A 1 95 ? -15.764 -7.732 -2.493 1.00 94.69 95 ILE A N 1
ATOM 722 C CA . ILE A 1 95 ? -16.458 -9.031 -2.514 1.00 94.69 95 ILE A CA 1
ATOM 723 C C . ILE A 1 95 ? -16.694 -9.501 -3.952 1.00 94.69 95 ILE A C 1
ATOM 725 O O . ILE A 1 95 ? -16.442 -10.667 -4.250 1.00 94.69 95 ILE A O 1
ATOM 729 N N . GLU A 1 96 ? -17.129 -8.611 -4.846 1.00 94.38 96 GLU A N 1
ATOM 730 C CA . GLU A 1 96 ? -17.349 -8.952 -6.254 1.00 94.38 96 GLU A CA 1
ATOM 731 C C . GLU A 1 96 ? -16.049 -9.409 -6.935 1.00 94.38 96 GLU A C 1
ATOM 733 O O . GLU A 1 96 ? -16.012 -10.478 -7.548 1.00 94.38 96 GLU A O 1
ATOM 738 N N . THR A 1 97 ? -14.943 -8.683 -6.746 1.00 93.69 97 THR A N 1
ATOM 739 C CA . THR A 1 97 ? -13.627 -9.104 -7.254 1.00 93.69 97 THR A CA 1
ATOM 740 C C . THR A 1 97 ? -13.215 -10.471 -6.715 1.00 93.69 97 THR A C 1
ATOM 742 O O . THR A 1 97 ? -12.736 -11.318 -7.475 1.00 93.69 97 THR A O 1
ATOM 745 N N . ARG A 1 98 ? -13.403 -10.716 -5.413 1.00 94.50 98 ARG A N 1
ATOM 746 C CA . ARG A 1 98 ? -13.076 -12.005 -4.785 1.00 94.50 98 ARG A CA 1
ATOM 747 C C . ARG A 1 98 ? -13.925 -13.135 -5.351 1.00 94.50 98 ARG A C 1
ATOM 749 O O . ARG A 1 98 ? -13.383 -14.198 -5.639 1.00 94.50 98 ARG A O 1
ATOM 756 N N . HIS A 1 99 ? -15.219 -12.902 -5.570 1.00 93.88 99 HIS A N 1
ATOM 757 C CA . HIS A 1 99 ? -16.117 -13.875 -6.188 1.00 93.88 99 HIS A CA 1
ATOM 758 C C . HIS A 1 99 ? -15.679 -14.215 -7.621 1.00 93.88 99 HIS A C 1
ATOM 760 O O . HIS A 1 99 ? -15.586 -15.390 -7.971 1.00 93.88 99 HIS A O 1
ATOM 766 N N . GLN A 1 100 ? -15.321 -13.211 -8.428 1.00 93.19 100 GLN A N 1
ATOM 767 C CA . GLN A 1 100 ? -14.835 -13.417 -9.798 1.00 93.19 100 GLN A CA 1
ATOM 768 C C . GLN A 1 100 ? -13.485 -14.148 -9.854 1.00 93.19 100 GLN A C 1
ATOM 770 O O . GLN A 1 100 ? -13.255 -14.964 -10.746 1.00 93.19 100 GLN A O 1
ATOM 775 N N . ARG A 1 101 ? -12.574 -13.856 -8.917 1.00 92.12 101 ARG A N 1
ATOM 776 C CA . ARG A 1 101 ? -11.217 -14.429 -8.890 1.00 92.12 101 ARG A CA 1
ATOM 777 C C . ARG A 1 101 ? -11.112 -15.744 -8.114 1.00 92.12 101 ARG A C 1
ATOM 779 O O . ARG A 1 101 ? -10.123 -16.454 -8.284 1.00 92.12 101 ARG A O 1
ATOM 786 N N . GLY A 1 102 ? -12.078 -16.049 -7.248 1.00 94.06 102 GLY A N 1
ATOM 787 C CA . GLY A 1 102 ? -12.068 -17.203 -6.345 1.00 94.06 102 GLY A CA 1
ATOM 788 C C . GLY A 1 102 ? -11.005 -17.143 -5.239 1.00 94.06 102 GLY A C 1
ATOM 789 O O . GLY A 1 102 ? -10.702 -18.174 -4.643 1.00 94.06 102 GLY A O 1
ATOM 790 N N . ARG A 1 103 ? -10.392 -15.974 -5.003 1.00 93.00 103 ARG A N 1
ATOM 791 C CA . ARG A 1 103 ? -9.359 -15.750 -3.978 1.00 93.00 103 ARG A CA 1
ATOM 792 C C . ARG A 1 103 ? -9.233 -14.271 -3.611 1.00 93.00 103 ARG A C 1
ATOM 794 O O . ARG A 1 103 ? -9.564 -13.411 -4.428 1.00 93.00 103 ARG A O 1
ATOM 801 N N . THR A 1 104 ? -8.658 -14.010 -2.441 1.00 94.69 104 THR A N 1
ATOM 802 C CA . THR A 1 104 ? -8.177 -12.696 -1.986 1.00 94.69 104 THR A CA 1
ATOM 803 C C . THR A 1 104 ? -6.653 -12.708 -1.850 1.00 94.69 104 THR A C 1
ATOM 805 O O . THR A 1 104 ? -6.053 -13.771 -1.671 1.00 94.69 104 THR A O 1
ATOM 808 N N . LEU A 1 105 ? -6.020 -11.541 -1.966 1.00 93.00 105 LEU A N 1
ATOM 809 C CA . LEU A 1 105 ? -4.610 -11.358 -1.587 1.00 93.00 105 LEU A CA 1
ATOM 810 C C . LEU A 1 105 ? -4.453 -10.695 -0.206 1.00 93.00 105 LEU A C 1
ATOM 812 O O . LEU A 1 105 ? -3.334 -10.590 0.284 1.00 93.00 105 LEU A O 1
ATOM 816 N N . PHE A 1 106 ? -5.558 -10.266 0.413 1.00 97.19 106 PHE A N 1
ATOM 817 C CA . PHE A 1 106 ? -5.598 -9.798 1.800 1.00 97.19 106 PHE A CA 1
ATOM 818 C C . PHE A 1 106 ? -5.307 -10.946 2.777 1.00 97.19 106 PHE A C 1
ATOM 820 O O . PHE A 1 106 ? -5.825 -12.049 2.599 1.00 97.19 106 PHE A O 1
ATOM 827 N N . GLY A 1 107 ? -4.571 -10.650 3.844 1.00 96.88 107 GLY A N 1
ATOM 828 C CA . GLY A 1 107 ? -4.345 -11.533 4.988 1.00 96.88 107 GLY A CA 1
ATOM 829 C C . GLY A 1 107 ? -2.872 -11.828 5.257 1.00 96.88 107 GLY A C 1
ATOM 830 O O . GLY A 1 107 ? -2.563 -12.748 6.014 1.00 96.88 107 GLY A O 1
ATOM 831 N N . VAL A 1 108 ? -1.941 -11.073 4.660 1.00 96.50 108 VAL A N 1
ATOM 832 C CA . VAL A 1 108 ? -0.502 -11.278 4.881 1.00 96.50 108 VAL A CA 1
ATOM 833 C C . VAL A 1 108 ? -0.133 -11.066 6.350 1.00 96.50 108 VAL A C 1
ATOM 835 O O . VAL A 1 108 ? 0.762 -11.731 6.859 1.00 96.50 108 VAL A O 1
ATOM 838 N N . THR A 1 109 ? -0.860 -10.198 7.058 1.00 97.19 109 THR A N 1
ATOM 839 C CA . THR A 1 109 ? -0.683 -9.954 8.497 1.00 97.19 109 THR A CA 1
ATOM 840 C C . THR A 1 109 ? -1.076 -11.133 9.387 1.00 97.19 109 THR A C 1
ATOM 842 O O . THR A 1 109 ? -0.724 -11.132 10.565 1.00 97.19 109 THR A O 1
ATOM 845 N N . GLY A 1 110 ? -1.775 -12.143 8.860 1.00 97.06 110 GLY A N 1
ATOM 846 C CA . GLY A 1 110 ? -2.407 -13.214 9.638 1.00 97.06 110 GLY A CA 1
ATOM 847 C C . GLY A 1 110 ? -3.889 -12.966 9.942 1.00 97.06 110 GLY A C 1
ATOM 848 O O . GLY A 1 110 ? -4.532 -13.822 10.549 1.00 97.06 110 GLY A O 1
ATOM 849 N N . ALA A 1 111 ? -4.443 -11.827 9.515 1.00 97.94 111 ALA A N 1
ATOM 850 C CA . ALA A 1 111 ? -5.874 -11.550 9.573 1.00 97.94 111 ALA A CA 1
ATOM 851 C C . ALA A 1 111 ? -6.659 -12.393 8.549 1.00 97.94 111 ALA A C 1
ATOM 853 O O . ALA A 1 111 ? -6.229 -12.580 7.409 1.00 97.94 111 ALA A O 1
ATOM 854 N N . GLY A 1 112 ? -7.836 -12.875 8.946 1.00 96.44 112 GLY A N 1
ATOM 855 C CA . GLY A 1 112 ? -8.800 -13.542 8.074 1.00 96.44 112 GLY A CA 1
ATOM 856 C C . GLY A 1 112 ? -9.491 -12.580 7.103 1.00 96.44 112 GLY A C 1
ATOM 857 O O . GLY A 1 112 ? -9.526 -11.368 7.308 1.00 96.44 112 GLY A O 1
ATOM 858 N N . GLU A 1 113 ? -10.081 -13.120 6.034 1.00 93.88 113 GLU A N 1
ATOM 859 C CA . GLU A 1 113 ? -10.701 -12.322 4.961 1.00 93.88 113 GLU A CA 1
ATOM 860 C C . GLU A 1 113 ? -11.879 -11.444 5.429 1.00 93.88 113 GLU A C 1
ATOM 862 O O . GLU A 1 113 ? -12.225 -10.462 4.760 1.00 93.88 113 GLU A O 1
ATOM 867 N N . ASP A 1 114 ? -12.501 -11.813 6.552 1.00 94.62 114 ASP A N 1
ATOM 868 C CA . ASP A 1 114 ? -13.601 -11.129 7.234 1.00 94.62 114 ASP A CA 1
ATOM 869 C C . ASP A 1 114 ? -13.132 -10.099 8.279 1.00 94.62 114 ASP A C 1
ATOM 871 O O . ASP A 1 114 ? -13.940 -9.303 8.754 1.00 94.62 114 ASP A O 1
ATOM 875 N N . GLN A 1 115 ? -11.829 -10.036 8.568 1.00 97.75 115 GLN A N 1
ATOM 876 C CA . GLN A 1 115 ? -11.228 -9.177 9.599 1.00 97.75 115 GLN A CA 1
ATOM 877 C C . GLN A 1 115 ? -10.638 -7.867 9.046 1.00 97.75 115 GLN A C 1
ATOM 879 O O . GLN A 1 115 ? -9.833 -7.205 9.702 1.00 97.75 115 GLN A O 1
ATOM 884 N N . VAL A 1 116 ? -11.056 -7.443 7.847 1.00 98.38 116 VAL A N 1
ATOM 885 C CA . VAL A 1 116 ? -10.625 -6.166 7.238 1.00 98.38 116 VAL A CA 1
ATOM 886 C C . VAL A 1 116 ? -10.890 -4.978 8.173 1.00 98.38 116 VAL A C 1
ATOM 888 O O . VAL A 1 116 ? -10.041 -4.099 8.308 1.00 98.38 116 VAL A O 1
ATOM 891 N N . ASP A 1 117 ? -12.034 -4.972 8.863 1.00 98.25 117 ASP A N 1
ATOM 892 C CA .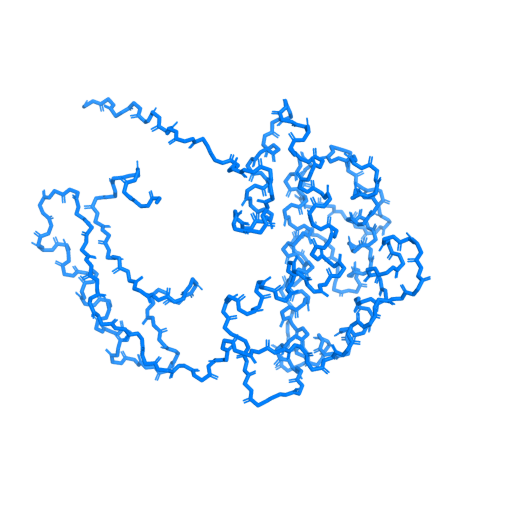 ASP A 1 117 ? -12.405 -3.896 9.795 1.00 98.25 117 ASP A CA 1
ATOM 893 C C . ASP A 1 117 ? -11.511 -3.863 11.025 1.00 98.25 117 ASP A C 1
ATOM 895 O O . ASP A 1 117 ? -11.236 -2.794 11.567 1.00 98.25 117 ASP A O 1
ATOM 899 N N . ASP A 1 118 ? -11.040 -5.023 11.465 1.00 98.50 118 ASP A N 1
ATOM 900 C CA . ASP A 1 118 ? -10.175 -5.112 12.628 1.00 98.50 118 ASP A CA 1
ATOM 901 C C . ASP A 1 118 ? -8.766 -4.612 12.303 1.00 98.50 118 ASP A C 1
ATOM 903 O O . ASP A 1 118 ? -8.203 -3.846 13.086 1.00 98.50 118 ASP A O 1
ATOM 907 N N . VAL A 1 119 ? -8.236 -4.935 11.115 1.00 98.56 119 VAL A N 1
ATOM 908 C CA . VAL A 1 119 ? -6.967 -4.370 10.622 1.00 98.56 119 VAL A CA 1
ATOM 909 C C . VAL A 1 119 ? -7.084 -2.856 10.421 1.00 98.56 119 VAL A C 1
ATOM 911 O O . VAL A 1 119 ? -6.210 -2.113 10.867 1.00 98.56 119 VAL A O 1
ATOM 914 N N . ALA A 1 120 ? -8.176 -2.381 9.811 1.00 98.44 120 ALA A N 1
ATOM 915 C CA . ALA A 1 120 ? -8.425 -0.952 9.615 1.00 98.44 120 ALA A CA 1
ATOM 916 C C . ALA A 1 120 ? -8.510 -0.200 10.953 1.00 98.44 120 ALA A C 1
ATOM 918 O O . ALA A 1 120 ? -7.834 0.809 11.150 1.00 98.44 120 ALA A O 1
ATOM 919 N N . ARG A 1 121 ? -9.288 -0.720 11.911 1.00 98.19 121 ARG A N 1
ATOM 920 C CA . ARG A 1 121 ? -9.431 -0.122 13.245 1.00 98.19 121 ARG A CA 1
ATOM 921 C C . ARG A 1 121 ? -8.113 -0.119 14.012 1.00 98.19 121 ARG A C 1
ATOM 923 O O . ARG A 1 121 ? -7.798 0.884 14.650 1.00 98.19 121 ARG A O 1
ATOM 930 N N . ALA A 1 122 ? -7.347 -1.208 13.952 1.00 98.31 122 ALA A N 1
ATOM 931 C CA . ALA A 1 122 ? -6.041 -1.292 14.594 1.00 98.31 122 ALA A CA 1
ATOM 932 C C . ALA A 1 122 ? -5.068 -0.255 14.016 1.00 98.31 122 ALA A C 1
ATOM 934 O O . ALA A 1 122 ? -4.451 0.483 14.782 1.00 98.31 122 ALA A O 1
ATOM 935 N N . LEU A 1 123 ? -4.991 -0.131 12.686 1.00 98.38 123 LEU A N 1
ATOM 936 C CA . LEU A 1 123 ? -4.107 0.841 12.041 1.00 98.38 123 LEU A CA 1
ATOM 937 C C . LEU A 1 123 ? -4.506 2.287 12.367 1.00 98.38 123 LEU A C 1
ATOM 939 O O . LEU A 1 123 ? -3.640 3.092 12.694 1.00 98.38 123 LEU A O 1
ATOM 943 N N . ALA A 1 124 ? -5.805 2.606 12.348 1.00 98.06 124 ALA A N 1
ATOM 944 C CA . ALA A 1 124 ? -6.297 3.928 12.741 1.00 98.06 124 ALA A CA 1
ATOM 945 C C . ALA A 1 124 ? -6.027 4.241 14.221 1.00 98.06 124 ALA A C 1
ATOM 947 O O . ALA A 1 124 ? -5.662 5.360 14.556 1.00 98.06 124 ALA A O 1
ATOM 948 N N . THR A 1 125 ? -6.146 3.248 15.108 1.00 97.69 125 THR A N 1
ATOM 949 C CA . THR A 1 125 ? -5.830 3.421 16.536 1.00 97.69 125 THR A CA 1
ATOM 950 C C . THR A 1 125 ? -4.346 3.722 16.746 1.00 97.69 125 THR A C 1
ATOM 952 O O . THR A 1 125 ? -4.005 4.569 17.566 1.00 97.69 125 THR A O 1
ATOM 955 N N . ILE A 1 126 ? -3.467 3.050 15.996 1.00 98.00 126 ILE A N 1
ATOM 956 C CA . ILE A 1 126 ? -2.021 3.307 16.011 1.00 98.00 126 ILE A CA 1
ATOM 957 C C . ILE A 1 126 ? -1.708 4.697 15.446 1.00 98.00 126 ILE A C 1
ATOM 959 O O . ILE A 1 126 ? -0.894 5.419 16.013 1.00 98.00 126 ILE A O 1
ATOM 963 N N . ALA A 1 127 ? -2.370 5.090 14.358 1.00 97.56 127 ALA A N 1
ATOM 964 C CA . ALA A 1 127 ? -2.232 6.419 13.772 1.00 97.56 127 ALA A CA 1
ATOM 965 C C . ALA A 1 127 ? -2.627 7.531 14.760 1.00 97.56 127 ALA A C 1
ATOM 967 O O . ALA A 1 127 ? -1.890 8.501 14.909 1.00 97.56 127 ALA A O 1
ATOM 968 N N . ASP A 1 128 ? -3.751 7.366 15.465 1.00 96.06 128 ASP A N 1
ATOM 969 C CA . ASP A 1 128 ? -4.242 8.334 16.454 1.00 96.06 128 ASP A CA 1
ATOM 970 C C . ASP A 1 128 ? -3.344 8.406 17.702 1.00 96.06 128 ASP A C 1
ATOM 972 O O . ASP A 1 128 ? -3.169 9.478 18.284 1.00 96.06 128 ASP A O 1
ATOM 976 N N . SER A 1 129 ? -2.783 7.275 18.146 1.00 95.50 129 SER A N 1
ATOM 977 C CA . SER A 1 129 ? -1.946 7.220 19.353 1.00 95.50 129 SER A CA 1
ATOM 978 C C . SER A 1 129 ? -0.476 7.566 19.103 1.00 95.50 129 SER A C 1
ATOM 980 O O . SER A 1 129 ? 0.218 7.972 20.036 1.00 95.50 129 SER A O 1
ATOM 982 N N . GLY A 1 130 ? 0.010 7.373 17.873 1.00 94.94 130 GLY A N 1
ATOM 983 C CA . GLY A 1 130 ? 1.431 7.408 17.527 1.00 94.94 130 GLY A CA 1
ATOM 984 C C . GLY A 1 130 ? 2.231 6.201 18.038 1.00 94.94 130 GLY A C 1
ATOM 985 O O . GLY A 1 130 ? 3.455 6.184 17.904 1.00 94.94 130 GLY A O 1
ATOM 986 N N . ASP A 1 131 ? 1.578 5.192 18.625 1.00 96.31 131 ASP A N 1
ATOM 987 C CA . ASP A 1 131 ? 2.241 4.007 19.177 1.00 96.31 131 ASP A CA 1
ATOM 988 C C . ASP A 1 131 ? 2.576 2.993 18.077 1.00 96.31 131 ASP A C 1
ATOM 990 O O . ASP A 1 131 ? 1.843 2.042 17.806 1.00 96.31 131 ASP A O 1
ATOM 994 N N . VAL A 1 132 ? 3.718 3.216 17.432 1.00 96.62 132 VAL A N 1
ATOM 995 C CA . VAL A 1 132 ? 4.240 2.386 16.336 1.00 96.62 132 VAL A CA 1
ATOM 996 C C . VAL A 1 132 ? 5.123 1.226 16.810 1.00 96.62 132 VAL A C 1
ATOM 998 O O . VAL A 1 132 ? 5.814 0.609 15.997 1.00 96.62 132 VAL A O 1
ATOM 1001 N N . ILE A 1 133 ? 5.131 0.928 18.113 1.00 95.25 133 ILE A N 1
ATOM 1002 C CA . ILE A 1 133 ? 5.989 -0.110 18.706 1.00 95.25 133 ILE A CA 1
ATOM 1003 C C . ILE A 1 133 ? 5.207 -1.187 19.451 1.00 95.25 133 ILE A C 1
ATOM 1005 O O . ILE A 1 133 ? 5.661 -2.330 19.497 1.00 95.25 133 ILE A O 1
ATOM 1009 N N . SER A 1 134 ? 4.043 -0.862 20.009 1.00 94.94 134 SER A N 1
ATOM 1010 C CA . SER A 1 134 ? 3.205 -1.850 20.684 1.00 94.94 134 SER A CA 1
ATOM 1011 C C . SER A 1 134 ? 2.380 -2.648 19.681 1.00 94.94 134 SER A C 1
ATOM 1013 O O . SER A 1 134 ? 1.746 -2.095 18.783 1.00 94.94 134 SER A O 1
ATOM 1015 N N . GLU A 1 135 ? 2.351 -3.968 19.854 1.00 95.31 135 GLU A N 1
ATOM 1016 C CA . GLU A 1 135 ? 1.488 -4.837 19.057 1.00 95.31 135 GLU A CA 1
ATOM 1017 C C . GLU A 1 135 ? 0.002 -4.540 19.355 1.00 95.31 135 GLU A C 1
ATOM 1019 O O . GLU A 1 135 ? -0.391 -4.484 20.529 1.00 95.31 135 GLU A O 1
ATOM 1024 N N . PRO A 1 136 ? -0.853 -4.353 18.330 1.00 95.31 136 PRO A N 1
ATOM 1025 C CA . PRO A 1 136 ? -2.262 -4.063 18.546 1.00 95.31 136 PRO A CA 1
ATOM 1026 C C . PRO A 1 136 ? -3.002 -5.283 19.105 1.00 95.31 136 PRO A C 1
ATOM 1028 O O . PRO A 1 136 ? -2.962 -6.383 18.550 1.00 95.31 136 PRO A O 1
ATOM 1031 N N . LEU A 1 137 ? -3.756 -5.066 20.182 1.00 92.44 137 LEU A N 1
ATOM 1032 C CA . LEU A 1 137 ? -4.566 -6.103 20.818 1.00 92.44 137 LEU A CA 1
ATOM 1033 C C . LEU A 1 137 ? -5.897 -6.278 20.079 1.00 92.44 137 LEU A C 1
ATOM 1035 O O . LEU A 1 137 ? -6.867 -5.564 20.338 1.00 92.44 137 LEU A O 1
ATOM 1039 N N . VAL A 1 138 ? -5.945 -7.258 19.177 1.00 94.50 138 VAL A N 1
ATOM 1040 C CA . VAL A 1 138 ? -7.145 -7.607 18.410 1.00 94.50 138 VAL A CA 1
ATOM 1041 C C . VAL A 1 138 ? -7.524 -9.062 18.658 1.00 94.50 138 VAL A C 1
ATOM 1043 O O . VAL A 1 138 ? -6.733 -9.982 18.460 1.00 94.50 138 VAL A O 1
ATOM 1046 N N . ASN A 1 139 ? -8.765 -9.287 19.089 1.00 91.69 139 ASN A N 1
ATOM 1047 C CA . ASN A 1 139 ? -9.257 -10.633 19.358 1.00 91.69 139 ASN A CA 1
ATOM 1048 C C . ASN A 1 139 ? -9.362 -11.452 18.068 1.00 91.69 139 ASN A C 1
ATOM 1050 O O . ASN A 1 139 ? -10.004 -11.035 17.109 1.00 91.69 139 ASN A O 1
ATOM 1054 N N . GLY A 1 140 ? -8.802 -12.661 18.089 1.00 92.88 140 GLY A N 1
ATOM 1055 C CA . GLY A 1 140 ? -8.916 -13.602 16.976 1.00 92.88 140 GLY A CA 1
ATOM 1056 C C . GLY A 1 140 ? -7.949 -13.343 15.823 1.00 92.88 140 GLY A C 1
ATOM 1057 O O . GLY A 1 140 ? -8.104 -13.983 14.789 1.00 92.88 140 GLY A O 1
ATOM 1058 N N . ILE A 1 141 ? -6.962 -12.458 15.990 1.00 96.75 141 ILE A N 1
ATOM 1059 C CA . ILE A 1 141 ? -5.844 -12.318 15.053 1.00 96.75 141 ILE A CA 1
ATOM 1060 C C . ILE A 1 141 ? -4.556 -12.723 15.763 1.00 96.75 141 ILE A C 1
ATOM 1062 O O . ILE A 1 141 ? -4.257 -12.243 16.852 1.00 96.75 141 ILE A O 1
ATOM 1066 N N . SER A 1 142 ? -3.801 -13.622 15.137 1.00 96.06 142 SER A N 1
ATOM 1067 C CA . SER A 1 142 ? -2.417 -13.908 15.509 1.00 96.06 142 SER A CA 1
ATOM 1068 C C . SER A 1 142 ? -1.529 -13.233 14.477 1.00 96.06 142 SER A C 1
ATOM 1070 O O . SER A 1 142 ? -1.413 -13.728 13.355 1.00 96.06 142 SER A O 1
ATOM 1072 N N . TRP A 1 143 ? -0.933 -12.100 14.838 1.00 97.62 143 TRP A N 1
ATOM 1073 C CA . TRP A 1 143 ? -0.097 -11.341 13.917 1.00 97.62 143 TRP A CA 1
ATOM 1074 C C . TRP A 1 143 ? 1.116 -12.162 13.471 1.00 97.62 143 TRP A C 1
ATOM 1076 O O . TRP A 1 143 ? 1.760 -12.849 14.261 1.00 97.62 143 TRP A O 1
ATOM 1086 N N . THR A 1 144 ? 1.406 -12.116 12.172 1.00 97.81 144 THR A N 1
ATOM 1087 C CA . THR A 1 144 ? 2.504 -12.879 11.554 1.00 97.81 144 THR A CA 1
ATOM 1088 C C . THR A 1 144 ? 3.854 -12.171 11.696 1.00 97.81 144 THR A C 1
ATOM 1090 O O . THR A 1 144 ? 4.903 -12.807 11.606 1.00 97.81 144 THR A O 1
ATOM 1093 N N . PHE A 1 145 ? 3.837 -10.856 11.914 1.00 97.12 145 PHE A N 1
ATOM 1094 C CA . PHE A 1 145 ? 5.023 -10.006 11.954 1.00 97.12 145 PHE A CA 1
ATOM 1095 C C . PHE A 1 145 ? 5.082 -9.218 13.258 1.00 97.12 145 PHE A C 1
ATOM 1097 O O . PHE A 1 145 ? 4.050 -8.805 13.777 1.00 97.12 145 PHE A O 1
ATOM 1104 N N . GLU A 1 146 ? 6.297 -8.953 13.731 1.00 96.62 146 GLU A N 1
ATOM 1105 C CA . GLU A 1 146 ? 6.550 -8.086 14.884 1.00 96.62 146 GLU A CA 1
ATOM 1106 C C . GLU A 1 146 ? 6.529 -6.596 14.492 1.00 96.62 146 GLU A C 1
ATOM 1108 O O . GLU A 1 146 ? 6.709 -6.230 13.323 1.00 96.62 146 GLU A O 1
ATOM 1113 N N . MET A 1 147 ? 6.346 -5.710 15.473 1.00 96.88 147 MET A N 1
ATOM 1114 C CA . MET A 1 147 ? 6.466 -4.261 15.277 1.00 96.88 147 MET A CA 1
ATOM 1115 C C . MET A 1 147 ? 7.938 -3.848 15.066 1.00 96.88 147 MET A C 1
ATOM 1117 O O . MET A 1 147 ? 8.831 -4.440 15.672 1.00 96.88 147 MET A O 1
ATOM 1121 N N . PRO A 1 148 ? 8.228 -2.827 14.235 1.00 96.69 148 PRO A N 1
ATOM 1122 C CA . PRO A 1 148 ? 7.282 -2.044 13.435 1.00 96.69 148 PRO A CA 1
ATOM 1123 C C . PRO A 1 148 ? 6.926 -2.682 12.076 1.00 96.69 148 PRO A C 1
ATOM 1125 O O . PRO A 1 148 ? 6.117 -2.123 11.340 1.00 96.69 148 PRO A O 1
ATOM 1128 N N . LEU A 1 149 ? 7.503 -3.835 11.703 1.00 96.81 149 LEU A N 1
ATOM 1129 C CA . LEU A 1 149 ? 7.299 -4.449 10.380 1.00 96.81 149 LEU A CA 1
ATOM 1130 C C . LEU A 1 149 ? 5.831 -4.820 10.111 1.00 96.81 149 LEU A C 1
ATOM 1132 O O . LEU A 1 149 ? 5.379 -4.741 8.967 1.00 96.81 149 LEU A O 1
ATOM 1136 N N . LEU A 1 150 ? 5.070 -5.149 11.156 1.00 98.06 150 LEU A N 1
ATOM 1137 C CA . LEU A 1 150 ? 3.627 -5.361 11.076 1.00 98.06 150 LEU A CA 1
ATOM 1138 C C . LEU A 1 150 ? 2.895 -4.195 10.391 1.00 98.06 150 LEU A C 1
ATOM 1140 O O . LEU A 1 150 ? 2.018 -4.443 9.571 1.00 98.06 150 LEU A O 1
ATOM 1144 N N . LEU A 1 151 ? 3.297 -2.941 10.629 1.00 98.19 151 LEU A N 1
ATOM 1145 C CA . LEU A 1 151 ? 2.643 -1.754 10.056 1.00 98.19 151 LEU A CA 1
ATOM 1146 C C . LEU A 1 151 ? 2.706 -1.725 8.528 1.00 98.19 151 LEU A C 1
ATOM 1148 O O . LEU A 1 151 ? 1.711 -1.416 7.872 1.00 98.19 151 LEU A O 1
ATOM 1152 N N . ARG A 1 152 ? 3.855 -2.106 7.953 1.00 96.69 152 ARG A N 1
ATOM 1153 C CA . ARG A 1 152 ? 3.999 -2.272 6.499 1.00 96.69 152 ARG A CA 1
ATOM 1154 C C . ARG A 1 152 ? 2.972 -3.275 5.981 1.00 96.69 152 ARG A C 1
ATOM 1156 O O . ARG A 1 152 ? 2.323 -3.029 4.972 1.00 96.69 152 ARG A O 1
ATOM 1163 N N . HIS A 1 153 ? 2.840 -4.405 6.664 1.00 97.88 153 HIS A N 1
ATOM 1164 C CA . HIS A 1 153 ? 1.977 -5.493 6.225 1.00 97.88 153 HIS A CA 1
ATOM 1165 C C . HIS A 1 153 ? 0.490 -5.194 6.439 1.00 97.88 153 HIS A C 1
ATOM 1167 O O . HIS A 1 153 ? -0.318 -5.561 5.593 1.00 97.88 153 HIS A O 1
ATOM 1173 N N . MET A 1 154 ? 0.125 -4.445 7.484 1.00 98.38 154 MET A N 1
ATOM 1174 C CA . MET A 1 154 ? -1.232 -3.909 7.651 1.00 98.38 154 MET A CA 1
ATOM 1175 C C . MET A 1 154 ? -1.593 -2.963 6.503 1.00 98.38 154 MET A C 1
ATOM 1177 O O . MET A 1 154 ? -2.696 -3.034 5.963 1.00 98.38 154 MET A O 1
ATOM 1181 N N . ALA A 1 155 ? -0.656 -2.111 6.080 1.00 97.75 155 ALA A N 1
ATOM 1182 C CA . ALA A 1 155 ? -0.855 -1.255 4.918 1.00 97.75 155 ALA A CA 1
ATOM 1183 C C . ALA A 1 155 ? -0.934 -2.040 3.604 1.00 97.75 155 ALA A C 1
ATOM 1185 O O . ALA A 1 155 ? -1.749 -1.699 2.753 1.00 97.75 155 ALA A O 1
ATOM 1186 N N . ASP A 1 156 ? -0.120 -3.083 3.421 1.00 96.75 156 ASP A N 1
ATOM 1187 C CA . ASP A 1 156 ? -0.204 -3.969 2.253 1.00 96.75 156 ASP A CA 1
ATOM 1188 C C . ASP A 1 156 ? -1.570 -4.663 2.179 1.00 96.75 156 ASP A C 1
ATOM 1190 O O . ASP A 1 156 ? -2.191 -4.676 1.115 1.00 96.75 156 ASP A O 1
ATOM 1194 N N . ASP A 1 157 ? -2.078 -5.167 3.305 1.00 97.94 157 ASP A N 1
ATOM 1195 C CA . ASP A 1 157 ? -3.401 -5.785 3.392 1.00 97.94 157 ASP A CA 1
ATOM 1196 C C . ASP A 1 157 ? -4.512 -4.784 3.048 1.00 97.94 157 ASP A C 1
ATOM 1198 O O . ASP A 1 157 ? -5.332 -5.041 2.161 1.00 97.94 157 ASP A O 1
ATOM 1202 N N . LEU A 1 158 ? -4.523 -3.601 3.667 1.00 98.31 158 LEU A N 1
ATOM 1203 C CA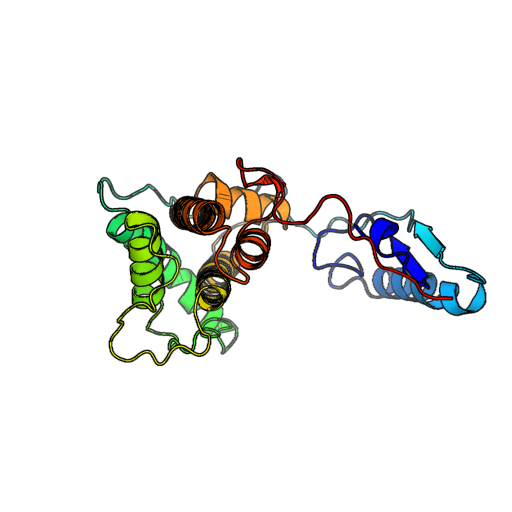 . LEU A 1 158 ? -5.550 -2.595 3.379 1.00 98.31 158 LEU A CA 1
ATOM 1204 C C . LEU A 1 158 ? -5.454 -2.064 1.944 1.00 98.31 158 LEU A C 1
ATOM 1206 O O . LEU A 1 158 ? -6.474 -1.985 1.266 1.00 98.31 158 LEU A O 1
ATOM 1210 N N . ARG A 1 159 ? -4.257 -1.784 1.415 1.00 96.25 159 ARG A N 1
ATOM 1211 C CA . ARG A 1 159 ? -4.098 -1.405 -0.003 1.00 96.25 159 ARG A CA 1
ATOM 1212 C C . ARG A 1 159 ? -4.591 -2.504 -0.936 1.00 96.25 159 ARG A C 1
ATOM 1214 O O . ARG A 1 159 ? -5.258 -2.211 -1.924 1.00 96.25 159 ARG A O 1
ATOM 1221 N N . THR A 1 160 ? -4.335 -3.765 -0.598 1.00 95.62 160 THR A N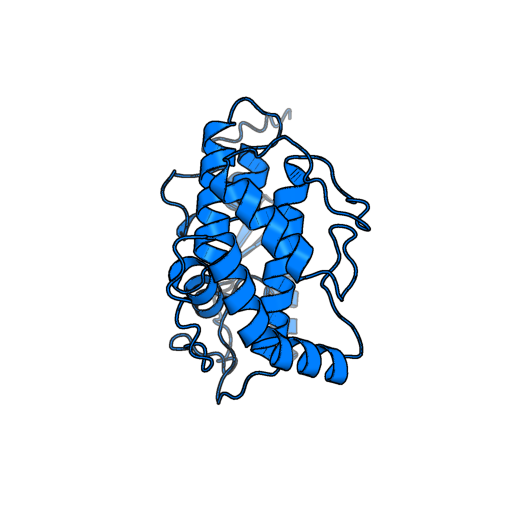 1
ATOM 1222 C CA . THR A 1 160 ? -4.849 -4.912 -1.352 1.00 95.62 160 THR A CA 1
ATOM 1223 C C . THR A 1 160 ? -6.373 -4.932 -1.373 1.00 95.62 160 THR A C 1
ATOM 1225 O O . THR A 1 160 ? -6.955 -5.085 -2.444 1.00 95.62 160 THR A O 1
ATOM 1228 N N . PHE A 1 161 ? -7.031 -4.693 -0.236 1.00 97.19 161 PHE A N 1
ATOM 1229 C CA . PHE A 1 161 ? -8.489 -4.556 -0.185 1.00 97.19 161 PHE A CA 1
ATOM 1230 C C . PHE A 1 161 ? -9.000 -3.411 -1.084 1.00 97.19 161 PHE A C 1
ATOM 1232 O O . PHE A 1 161 ? -9.984 -3.587 -1.803 1.00 97.19 161 PHE A O 1
ATOM 1239 N N . TYR A 1 162 ? -8.311 -2.265 -1.115 1.00 95.50 162 TYR A N 1
ATOM 1240 C CA . TYR A 1 162 ? -8.682 -1.128 -1.973 1.00 95.50 162 TYR A CA 1
ATOM 1241 C C . TYR A 1 162 ? -8.499 -1.469 -3.454 1.00 95.50 162 TYR A C 1
ATOM 1243 O O . TYR A 1 162 ? -9.366 -1.170 -4.272 1.00 95.50 162 TYR A O 1
ATOM 1251 N N . HIS A 1 163 ? -7.410 -2.151 -3.813 1.00 92.38 163 HIS A N 1
ATOM 1252 C CA . HIS A 1 163 ? -7.176 -2.627 -5.176 1.00 92.38 163 HIS A CA 1
ATOM 1253 C C . HIS A 1 163 ? -8.201 -3.676 -5.615 1.00 92.38 163 HIS A C 1
ATOM 1255 O O . HIS A 1 163 ? -8.641 -3.661 -6.765 1.00 92.38 163 HIS A O 1
ATOM 1261 N N . GLU A 1 164 ? -8.615 -4.570 -4.714 1.00 93.69 164 GLU A N 1
ATOM 1262 C CA . GLU A 1 164 ? -9.714 -5.502 -4.968 1.00 93.69 164 GLU A CA 1
ATOM 1263 C C . GLU A 1 164 ? -11.021 -4.753 -5.216 1.00 93.69 164 GLU A C 1
ATOM 1265 O O . GLU A 1 164 ? -11.735 -5.093 -6.155 1.00 93.69 164 GLU A O 1
ATOM 1270 N N . ALA A 1 165 ? -11.319 -3.704 -4.449 1.00 92.69 165 ALA A N 1
ATOM 1271 C CA . ALA A 1 165 ? -12.500 -2.886 -4.691 1.00 92.69 165 ALA A CA 1
ATOM 1272 C C . ALA A 1 165 ? -12.448 -2.199 -6.064 1.00 92.69 165 ALA A C 1
ATOM 1274 O O . ALA A 1 165 ? -13.386 -2.329 -6.844 1.00 92.69 165 ALA A O 1
ATOM 1275 N N . VAL A 1 166 ? -11.339 -1.538 -6.406 1.00 90.50 166 VAL A N 1
ATOM 1276 C CA . VAL A 1 166 ? -11.169 -0.857 -7.704 1.00 90.50 166 VAL A CA 1
ATOM 1277 C C . VAL A 1 166 ? -11.309 -1.825 -8.886 1.00 90.50 166 VAL A C 1
ATOM 1279 O O . VAL A 1 166 ? -11.865 -1.456 -9.916 1.00 90.50 166 VAL A O 1
ATOM 1282 N N . ALA A 1 167 ? -10.865 -3.078 -8.749 1.00 87.81 167 ALA A N 1
ATOM 1283 C CA . ALA A 1 167 ? -10.866 -4.045 -9.848 1.00 87.81 167 ALA A CA 1
ATOM 1284 C C . ALA A 1 167 ? -12.262 -4.466 -10.351 1.00 87.81 167 ALA A C 1
ATOM 1286 O O . ALA A 1 167 ? -12.370 -4.868 -11.509 1.00 87.81 167 ALA A O 1
ATOM 1287 N N . ALA A 1 168 ? -13.305 -4.387 -9.519 1.00 86.06 168 ALA A N 1
ATOM 1288 C CA . ALA A 1 168 ? -14.689 -4.686 -9.912 1.00 86.06 168 ALA A CA 1
ATOM 1289 C C . ALA A 1 168 ? -15.584 -3.440 -9.963 1.00 86.06 168 ALA A C 1
ATOM 1291 O O . ALA A 1 168 ? -16.787 -3.559 -10.208 1.00 86.06 168 ALA A O 1
ATOM 1292 N N . GLN A 1 169 ? -15.029 -2.249 -9.717 1.00 77.75 169 GLN A N 1
ATOM 1293 C CA . GLN A 1 169 ? -15.802 -1.014 -9.760 1.00 77.75 169 GLN A CA 1
ATOM 1294 C C . GLN A 1 169 ? -16.272 -0.673 -11.186 1.00 77.75 169 GLN A C 1
ATOM 1296 O O . GLN A 1 169 ? -15.593 -0.994 -12.164 1.00 77.75 169 GLN A O 1
ATOM 1301 N N . PRO A 1 170 ? -17.415 0.023 -11.332 1.00 65.56 170 PRO A N 1
ATOM 1302 C CA . PRO A 1 170 ? -17.923 0.446 -12.631 1.00 65.56 170 PRO A CA 1
ATOM 1303 C C . PRO A 1 170 ? -17.112 1.635 -13.159 1.00 65.56 170 PRO A C 1
ATOM 1305 O O . PRO A 1 170 ? -17.060 2.673 -12.511 1.00 65.56 170 PRO A O 1
ATOM 1308 N N . GLY A 1 171 ? -16.531 1.533 -14.351 1.00 66.56 171 GLY A N 1
ATOM 1309 C CA . GLY A 1 171 ? -15.804 2.633 -14.989 1.00 66.56 171 GLY A CA 1
ATOM 1310 C C . GLY A 1 171 ? -15.284 2.239 -16.369 1.00 66.56 171 GLY A C 1
ATOM 1311 O O . GLY A 1 171 ? -15.131 1.053 -16.652 1.00 66.56 171 GLY A O 1
ATOM 1312 N N . GLU A 1 172 ? -15.046 3.221 -17.241 1.00 58.81 172 GLU A N 1
ATOM 1313 C CA . GLU A 1 172 ? -14.604 2.963 -18.624 1.00 58.81 172 GLU A CA 1
ATOM 1314 C C . GLU A 1 172 ? -13.120 2.567 -18.720 1.00 58.81 172 GLU A C 1
ATOM 1316 O O . GLU A 1 172 ? -12.732 1.886 -19.666 1.00 58.81 172 GLU A O 1
ATOM 1321 N N . SER A 1 173 ? -12.298 2.940 -17.733 1.00 71.31 173 SER A N 1
ATOM 1322 C CA . SER A 1 173 ? -10.850 2.697 -17.728 1.00 71.31 173 SER A CA 1
ATOM 1323 C C . SER A 1 173 ? -10.332 2.409 -16.320 1.00 71.31 173 SER A C 1
ATOM 1325 O O . SER A 1 173 ? -10.711 3.098 -15.369 1.00 71.31 173 SER A O 1
ATOM 1327 N N . ALA A 1 174 ? -9.426 1.440 -16.189 1.00 75.12 174 ALA A N 1
ATOM 1328 C CA . ALA A 1 174 ? -8.695 1.212 -14.945 1.00 75.12 174 ALA A CA 1
ATOM 1329 C C . ALA A 1 174 ? -7.656 2.333 -14.711 1.00 75.12 174 ALA A C 1
ATOM 1331 O O . ALA A 1 174 ? -7.126 2.881 -15.684 1.00 75.12 174 ALA A O 1
ATOM 1332 N N . PRO A 1 175 ? -7.349 2.686 -13.449 1.00 81.94 175 PRO A N 1
ATOM 1333 C CA . PRO A 1 175 ? -6.293 3.649 -13.163 1.00 81.94 175 PRO A CA 1
ATOM 1334 C C . PRO A 1 175 ? -4.925 3.098 -13.552 1.00 81.94 175 PRO A C 1
ATOM 1336 O O . PRO A 1 175 ? -4.657 1.899 -13.406 1.00 81.94 175 PRO A O 1
ATOM 1339 N N . ASN A 1 176 ? -4.030 3.989 -13.977 1.00 81.19 176 ASN A N 1
ATOM 1340 C CA . ASN A 1 176 ? -2.606 3.678 -13.984 1.00 81.19 176 ASN A CA 1
ATOM 1341 C C . ASN A 1 176 ? -2.020 3.736 -12.556 1.00 81.19 176 ASN A C 1
ATOM 1343 O O . ASN A 1 176 ? -2.720 4.026 -11.583 1.00 81.19 176 ASN A O 1
ATOM 1347 N N . HIS A 1 177 ? -0.731 3.416 -12.418 1.00 79.94 177 HIS A N 1
ATOM 1348 C CA . HIS A 1 177 ? -0.074 3.370 -11.108 1.00 79.94 177 HIS A CA 1
ATOM 1349 C C . HIS A 1 177 ? -0.108 4.723 -10.380 1.00 79.94 177 HIS A C 1
ATOM 1351 O O . HIS A 1 177 ? -0.395 4.770 -9.184 1.00 79.94 177 HIS A O 1
ATOM 1357 N N . ASP A 1 178 ? 0.134 5.812 -11.108 1.00 82.75 178 ASP A N 1
ATOM 1358 C CA . ASP A 1 178 ? 0.215 7.154 -10.536 1.00 82.75 178 ASP A CA 1
ATOM 1359 C C . ASP A 1 178 ? -1.158 7.661 -10.096 1.00 82.75 178 ASP A C 1
ATOM 1361 O O . ASP A 1 178 ? -1.294 8.137 -8.973 1.00 82.75 178 ASP A O 1
ATOM 1365 N N . ALA A 1 179 ? -2.197 7.471 -10.913 1.00 85.75 179 ALA A N 1
ATOM 1366 C CA . ALA A 1 179 ? -3.571 7.816 -10.559 1.00 85.75 179 ALA A CA 1
ATOM 1367 C C . ALA A 1 179 ? -4.064 7.016 -9.343 1.00 85.75 179 ALA A C 1
ATOM 1369 O O . ALA A 1 179 ? -4.731 7.557 -8.462 1.00 85.75 179 ALA A O 1
ATOM 1370 N N . LEU A 1 180 ? -3.695 5.735 -9.252 1.00 87.69 180 LEU A N 1
ATOM 1371 C CA . LEU A 1 180 ? -4.061 4.883 -8.123 1.00 87.69 180 LEU A CA 1
ATOM 1372 C C . LEU A 1 180 ? -3.372 5.319 -6.823 1.00 87.69 180 LEU A C 1
ATOM 1374 O O . LEU A 1 180 ? -4.023 5.381 -5.780 1.00 87.69 180 LEU A O 1
ATOM 1378 N N . ASN A 1 181 ? -2.077 5.645 -6.878 1.00 89.19 181 ASN A N 1
ATOM 1379 C CA . ASN A 1 181 ? -1.353 6.193 -5.731 1.00 89.19 181 ASN A CA 1
ATOM 1380 C C . ASN A 1 181 ? -1.886 7.576 -5.347 1.00 89.19 181 ASN A C 1
ATOM 1382 O O . ASN A 1 181 ? -2.089 7.839 -4.165 1.00 89.19 181 ASN A O 1
ATOM 1386 N N . GLN A 1 182 ? -2.146 8.438 -6.332 1.00 90.25 182 GLN A N 1
ATOM 1387 C CA . GLN A 1 182 ? -2.697 9.772 -6.121 1.00 90.25 182 GLN A CA 1
ATOM 1388 C C . GLN A 1 182 ? -4.018 9.691 -5.365 1.00 90.25 182 GLN A C 1
ATOM 1390 O O . GLN A 1 182 ? -4.168 10.352 -4.338 1.00 90.25 182 GLN A O 1
ATOM 1395 N N . TRP A 1 183 ? -4.919 8.821 -5.816 1.00 91.62 183 TRP A N 1
ATOM 1396 C CA . TRP A 1 183 ? -6.185 8.573 -5.146 1.00 91.62 183 TRP A CA 1
ATOM 1397 C C . TRP A 1 183 ? -5.981 8.049 -3.720 1.00 91.62 183 TRP A C 1
ATOM 1399 O O . TRP A 1 183 ? -6.460 8.676 -2.778 1.00 91.62 183 TRP A O 1
ATOM 1409 N N . ILE A 1 184 ? -5.214 6.966 -3.525 1.00 93.25 184 ILE A N 1
ATOM 1410 C CA . ILE A 1 184 ? -4.981 6.405 -2.182 1.00 93.25 184 ILE A CA 1
ATOM 1411 C C . ILE A 1 184 ? -4.408 7.470 -1.243 1.00 93.25 184 ILE A C 1
ATOM 1413 O O . ILE A 1 184 ? -4.986 7.732 -0.194 1.00 93.25 184 ILE A O 1
ATOM 1417 N N . PHE A 1 185 ? -3.295 8.106 -1.597 1.00 92.62 185 PHE A N 1
ATOM 1418 C CA . PHE A 1 185 ? -2.552 8.952 -0.662 1.00 92.62 185 PHE A CA 1
ATOM 1419 C C . PHE A 1 185 ? -3.082 10.384 -0.537 1.00 92.62 185 PHE A C 1
ATOM 1421 O O . PHE A 1 185 ? -2.707 11.065 0.416 1.00 92.62 185 PHE A O 1
ATOM 1428 N N . SER A 1 186 ? -3.937 10.850 -1.454 1.00 90.25 186 SER A N 1
ATOM 1429 C CA . SER A 1 186 ? -4.451 12.231 -1.427 1.00 90.25 186 SER A CA 1
ATOM 1430 C C . SER A 1 186 ? -5.958 12.344 -1.224 1.00 90.25 186 SER A C 1
ATOM 1432 O O . SER A 1 186 ? -6.425 13.418 -0.852 1.00 90.25 186 SER A O 1
ATOM 1434 N N . GLU A 1 187 ? -6.722 11.280 -1.478 1.00 91.69 187 GLU A N 1
ATOM 1435 C CA . GLU A 1 187 ? -8.188 11.347 -1.513 1.00 91.69 187 GLU A CA 1
ATOM 1436 C C . GLU A 1 187 ? -8.875 10.370 -0.552 1.00 91.69 187 GLU A C 1
ATOM 1438 O O . GLU A 1 187 ? -10.083 10.487 -0.356 1.00 91.69 187 GLU A O 1
ATOM 1443 N N . THR A 1 188 ? -8.139 9.435 0.065 1.00 94.88 188 THR A N 1
ATOM 1444 C CA . THR A 1 188 ? -8.715 8.440 0.987 1.00 94.88 188 THR A CA 1
ATOM 1445 C C . THR A 1 188 ? -8.344 8.689 2.446 1.00 94.88 188 THR A C 1
ATOM 1447 O O . THR A 1 188 ? -7.265 9.200 2.765 1.00 94.88 188 THR A O 1
ATOM 1450 N N . VAL A 1 189 ? -9.220 8.255 3.353 1.00 96.56 189 VAL A N 1
ATOM 1451 C CA . VAL A 1 189 ? -8.948 8.199 4.796 1.00 96.56 189 VAL A CA 1
ATOM 1452 C C . VAL A 1 189 ? -7.849 7.177 5.098 1.00 96.56 189 VAL A C 1
ATOM 1454 O O . VAL A 1 189 ? -7.056 7.384 6.019 1.00 96.56 189 VAL A O 1
ATOM 1457 N N . LEU A 1 190 ? -7.733 6.101 4.311 1.00 97.38 190 LEU A N 1
ATOM 1458 C CA . LEU A 1 190 ? -6.582 5.198 4.386 1.00 97.38 190 LEU A CA 1
ATOM 1459 C C . LEU A 1 190 ? -5.267 5.954 4.155 1.00 97.38 190 LEU A C 1
ATOM 1461 O O . LEU A 1 190 ? -4.330 5.780 4.929 1.00 97.38 190 LEU A O 1
ATOM 1465 N N . GLY A 1 191 ? -5.195 6.811 3.135 1.00 96.31 191 GLY A N 1
ATOM 1466 C CA . GLY A 1 191 ? -4.025 7.646 2.853 1.00 96.31 191 GLY A CA 1
ATOM 1467 C C . GLY A 1 191 ? -3.648 8.550 4.024 1.00 96.31 191 GLY A C 1
ATOM 1468 O O . GLY A 1 191 ? -2.493 8.560 4.448 1.00 96.31 191 GLY A O 1
ATOM 1469 N N . GLU A 1 192 ? -4.632 9.248 4.598 1.00 95.94 192 GLU A N 1
ATOM 1470 C CA . GLU A 1 192 ? -4.457 10.057 5.813 1.00 95.94 192 GLU A CA 1
ATOM 1471 C C . GLU A 1 192 ? -3.932 9.215 6.985 1.00 95.94 192 GLU A C 1
ATOM 1473 O O . GLU A 1 192 ? -2.965 9.595 7.645 1.00 95.94 192 GLU A O 1
ATOM 1478 N N . THR A 1 193 ? -4.520 8.036 7.201 1.00 97.88 193 THR A N 1
ATOM 1479 C CA . THR A 1 193 ? -4.107 7.102 8.259 1.00 97.88 193 THR A CA 1
ATOM 1480 C C . THR A 1 193 ? -2.652 6.673 8.074 1.00 97.88 193 THR A C 1
ATOM 1482 O O . THR A 1 193 ? -1.871 6.703 9.022 1.00 97.88 193 THR A O 1
ATOM 1485 N N . LEU A 1 194 ? -2.256 6.310 6.849 1.00 97.75 194 LEU A N 1
ATOM 1486 C CA . LEU A 1 194 ? -0.885 5.902 6.543 1.00 97.75 194 LEU A CA 1
ATOM 1487 C C . LEU A 1 194 ? 0.107 7.038 6.801 1.00 97.75 194 LEU A C 1
ATOM 1489 O O . LEU A 1 194 ? 1.165 6.781 7.373 1.00 97.75 194 LEU A O 1
ATOM 1493 N N . LEU A 1 195 ? -0.232 8.276 6.427 1.00 96.31 195 LEU A N 1
ATOM 1494 C CA . LEU A 1 195 ? 0.608 9.454 6.675 1.00 96.31 195 LEU A CA 1
ATOM 1495 C C . LEU A 1 195 ? 0.867 9.670 8.171 1.00 96.31 195 LEU A C 1
ATOM 1497 O O . LEU A 1 195 ? 2.013 9.896 8.554 1.00 96.31 195 LEU A O 1
ATOM 1501 N N . LEU A 1 196 ? -0.155 9.517 9.014 1.00 97.12 196 LEU A N 1
ATOM 1502 C CA . LEU A 1 196 ? -0.015 9.617 10.471 1.00 97.12 196 LEU A CA 1
ATOM 1503 C C . LEU A 1 196 ? 0.853 8.490 11.054 1.00 97.12 196 LEU A C 1
ATOM 1505 O O . LEU A 1 196 ? 1.715 8.741 11.896 1.00 97.12 196 LEU A O 1
ATOM 1509 N N . VAL A 1 197 ? 0.704 7.255 10.563 1.00 97.75 197 VAL A N 1
ATOM 1510 C CA . VAL A 1 197 ? 1.601 6.146 10.942 1.00 97.75 197 VAL A CA 1
ATOM 1511 C C . VAL A 1 197 ? 3.041 6.433 10.509 1.00 97.75 197 VAL A C 1
ATOM 1513 O O . VAL A 1 197 ? 3.978 6.175 11.267 1.00 97.75 197 VAL A O 1
ATOM 1516 N N . ALA A 1 198 ? 3.243 6.990 9.311 1.00 96.06 198 ALA A N 1
ATOM 1517 C CA . ALA A 1 198 ? 4.565 7.392 8.844 1.00 96.06 198 ALA A CA 1
ATOM 1518 C C . ALA A 1 198 ? 5.175 8.494 9.718 1.00 96.06 198 ALA A C 1
ATOM 1520 O O . ALA A 1 198 ? 6.374 8.442 9.978 1.00 96.06 198 ALA A O 1
ATOM 1521 N N . ASP A 1 199 ? 4.381 9.442 10.219 1.00 95.69 199 ASP A N 1
ATOM 1522 C CA . ASP A 1 199 ? 4.848 10.443 11.182 1.00 95.69 199 ASP A CA 1
ATOM 1523 C C . ASP A 1 199 ? 5.306 9.797 12.495 1.00 95.69 199 ASP A C 1
ATOM 1525 O O . ASP A 1 199 ? 6.393 10.119 12.981 1.00 95.69 199 ASP A O 1
ATOM 1529 N N . GLY A 1 200 ? 4.547 8.831 13.022 1.00 96.06 200 GLY A N 1
ATOM 1530 C CA . GLY A 1 200 ? 4.953 8.048 14.193 1.00 96.06 200 GLY A CA 1
ATOM 1531 C C . GLY A 1 200 ? 6.269 7.292 13.971 1.00 96.06 200 GLY A C 1
ATOM 1532 O O . GLY A 1 200 ? 7.183 7.371 14.791 1.00 96.06 200 GLY A O 1
ATOM 1533 N N . LEU A 1 201 ? 6.419 6.626 12.820 1.00 95.75 201 LEU A N 1
ATOM 1534 C CA . LEU A 1 201 ? 7.654 5.925 12.441 1.00 95.75 201 LEU A CA 1
ATOM 1535 C C . LEU A 1 201 ? 8.846 6.874 12.264 1.00 95.75 201 LEU A C 1
ATOM 1537 O O . LEU A 1 201 ? 9.971 6.521 12.616 1.00 95.75 201 LEU A O 1
ATOM 1541 N N . THR A 1 202 ? 8.613 8.078 11.738 1.00 93.62 202 THR A N 1
ATOM 1542 C CA . THR A 1 202 ? 9.650 9.109 11.620 1.00 93.62 202 THR A CA 1
ATOM 1543 C C . THR A 1 202 ? 10.119 9.578 12.993 1.00 93.62 202 THR A C 1
ATOM 1545 O O . THR A 1 202 ? 11.321 9.738 13.208 1.00 93.62 202 THR A O 1
ATOM 1548 N N . GLN A 1 203 ? 9.189 9.780 13.931 1.00 93.81 203 GLN A N 1
ATOM 1549 C CA . GLN A 1 203 ? 9.501 10.192 15.301 1.00 93.81 203 GLN A CA 1
ATOM 1550 C C . GLN A 1 203 ? 10.238 9.094 16.077 1.00 93.81 203 GLN A C 1
ATOM 1552 O O . GLN A 1 203 ? 11.186 9.396 16.798 1.00 93.81 203 GLN A O 1
ATOM 1557 N N . ALA A 1 204 ? 9.885 7.827 15.854 1.00 92.75 204 ALA A N 1
ATOM 1558 C CA . ALA A 1 204 ? 10.539 6.649 16.425 1.00 92.75 204 ALA A CA 1
ATOM 1559 C C . ALA A 1 204 ? 11.848 6.263 15.697 1.00 92.75 204 ALA A C 1
ATOM 1561 O O . ALA A 1 204 ? 12.149 5.086 15.514 1.00 92.75 204 ALA A O 1
ATOM 1562 N N . SER A 1 205 ? 12.629 7.245 15.234 1.00 85.88 205 SER A N 1
ATOM 1563 C CA . SER A 1 205 ? 13.848 7.017 14.434 1.00 85.88 205 SER A CA 1
ATOM 1564 C C . SER A 1 205 ? 14.955 6.225 15.147 1.00 85.88 205 SER A C 1
ATOM 1566 O O . SER A 1 205 ? 15.838 5.681 14.486 1.00 85.88 205 SER A O 1
ATOM 1568 N N . ASP A 1 206 ? 14.906 6.141 16.476 1.00 90.62 206 ASP A N 1
ATOM 1569 C CA . ASP A 1 206 ? 15.785 5.331 17.321 1.00 90.62 206 ASP A CA 1
ATOM 1570 C C . ASP A 1 206 ? 15.369 3.852 17.392 1.00 90.62 206 ASP A C 1
ATOM 1572 O O . ASP A 1 206 ? 16.175 2.996 17.768 1.00 90.62 206 ASP A O 1
ATOM 1576 N N . VAL A 1 207 ? 14.135 3.529 16.997 1.00 91.50 207 VAL A N 1
ATOM 1577 C CA . VAL A 1 207 ? 13.625 2.160 16.948 1.00 91.50 207 VAL A CA 1
ATOM 1578 C C . VAL A 1 207 ? 14.196 1.439 15.722 1.00 91.50 207 VAL A C 1
ATOM 1580 O O . VAL A 1 207 ? 14.084 1.937 14.594 1.00 91.50 207 VAL A O 1
ATOM 1583 N N . PRO A 1 208 ? 14.776 0.234 15.894 1.00 91.75 208 PRO A N 1
ATOM 1584 C CA . PRO A 1 208 ? 15.254 -0.563 14.774 1.00 91.75 208 PRO A CA 1
ATOM 1585 C C . PRO A 1 208 ? 14.179 -0.731 13.696 1.00 91.75 208 PRO A C 1
ATOM 1587 O O . PRO A 1 208 ? 13.026 -1.028 13.989 1.00 91.75 208 PRO A O 1
ATOM 1590 N N . MET A 1 209 ? 14.577 -0.573 12.432 1.00 90.88 209 MET A N 1
ATOM 1591 C CA . MET A 1 209 ? 13.723 -0.716 11.244 1.00 90.88 209 MET A CA 1
ATOM 1592 C C . MET A 1 209 ? 12.643 0.358 11.042 1.00 90.88 209 MET A C 1
ATOM 1594 O O . MET A 1 209 ? 12.048 0.359 9.967 1.00 90.88 209 MET A O 1
ATOM 1598 N N . ALA A 1 210 ? 12.403 1.294 11.968 1.00 93.31 210 ALA A N 1
ATOM 1599 C CA . ALA A 1 210 ? 11.302 2.259 11.839 1.00 93.31 210 ALA A CA 1
ATOM 1600 C C . ALA A 1 210 ? 11.383 3.104 10.554 1.00 93.31 210 ALA A C 1
ATOM 1602 O O . ALA A 1 210 ? 10.416 3.175 9.795 1.00 93.31 210 ALA A O 1
ATOM 1603 N N . GLN A 1 211 ? 12.562 3.651 10.238 1.00 91.38 211 GLN A N 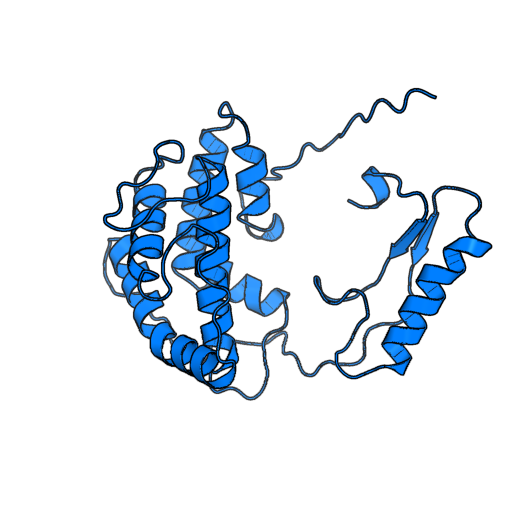1
ATOM 1604 C CA . GLN A 1 211 ? 12.786 4.419 9.004 1.00 91.38 211 GLN A CA 1
ATOM 1605 C C . GLN A 1 211 ? 12.628 3.573 7.735 1.00 91.38 211 GLN A C 1
ATOM 1607 O O . GLN A 1 211 ? 12.026 4.016 6.757 1.00 91.38 211 GLN A O 1
ATOM 1612 N N . LEU A 1 212 ? 13.099 2.323 7.760 1.00 92.31 212 LEU A N 1
ATOM 1613 C CA . LEU A 1 212 ? 12.908 1.406 6.639 1.00 92.31 212 LEU A CA 1
ATOM 1614 C C . LEU A 1 212 ? 11.418 1.100 6.440 1.00 92.31 212 LEU A C 1
ATOM 1616 O O . LEU A 1 212 ? 10.917 1.217 5.327 1.00 92.31 212 LEU A O 1
ATOM 1620 N N . VAL A 1 213 ? 10.691 0.770 7.510 1.00 95.31 213 VAL A N 1
ATOM 1621 C CA . VAL A 1 213 ? 9.241 0.536 7.455 1.00 95.31 213 VAL A CA 1
ATOM 1622 C C . VAL A 1 213 ? 8.516 1.778 6.935 1.00 95.31 213 VAL A C 1
ATOM 1624 O O . VAL A 1 213 ? 7.656 1.636 6.072 1.00 95.31 213 VAL A O 1
ATOM 1627 N N . ARG A 1 214 ? 8.909 2.987 7.358 1.00 94.44 214 ARG A N 1
ATOM 1628 C CA . ARG A 1 214 ? 8.354 4.253 6.851 1.00 94.44 214 ARG A CA 1
ATOM 1629 C C . ARG A 1 214 ? 8.494 4.371 5.330 1.00 94.44 214 ARG A C 1
ATOM 1631 O O . ARG A 1 214 ? 7.510 4.653 4.649 1.00 94.44 214 ARG A O 1
ATOM 1638 N N . GLY A 1 215 ? 9.689 4.115 4.790 1.00 91.56 215 GLY A N 1
ATOM 1639 C CA . GLY A 1 215 ? 9.950 4.153 3.342 1.00 91.56 215 GLY A CA 1
ATOM 1640 C C . GLY A 1 215 ? 9.241 3.051 2.552 1.00 91.56 215 GLY A C 1
ATOM 1641 O O . GLY A 1 215 ? 8.973 3.194 1.363 1.00 91.56 215 GLY A O 1
ATOM 1642 N N . LEU A 1 216 ? 8.910 1.951 3.222 1.00 91.94 216 LEU A N 1
ATOM 1643 C CA . LEU A 1 216 ? 8.161 0.826 2.673 1.00 91.94 216 LEU A CA 1
ATOM 1644 C C . LEU A 1 216 ? 6.633 1.013 2.747 1.00 91.94 216 LEU A C 1
ATOM 1646 O O . LEU A 1 216 ? 5.903 0.311 2.041 1.00 91.94 216 LEU A O 1
ATOM 1650 N N . LEU A 1 217 ? 6.164 1.930 3.597 1.00 92.00 217 LEU A N 1
ATOM 1651 C CA . LEU A 1 217 ? 4.756 2.246 3.826 1.00 92.00 217 LEU A CA 1
ATOM 1652 C C . LEU A 1 217 ? 4.222 3.225 2.772 1.00 92.00 217 LEU A C 1
ATOM 1654 O O . LEU A 1 217 ? 3.177 2.977 2.168 1.00 92.00 217 LEU A O 1
ATOM 1658 N N . ILE A 1 218 ? 4.960 4.316 2.536 1.00 89.56 218 ILE A N 1
ATOM 1659 C CA . ILE A 1 218 ? 4.541 5.442 1.690 1.00 89.56 218 ILE A CA 1
ATOM 1660 C C . ILE A 1 218 ? 5.627 5.753 0.655 1.00 89.56 218 ILE A C 1
ATOM 1662 O O . ILE A 1 218 ? 6.782 5.950 1.047 1.00 89.56 218 ILE A O 1
ATOM 1666 N N . PRO A 1 219 ? 5.286 5.857 -0.645 1.00 86.75 219 PRO A N 1
ATOM 1667 C CA . PRO A 1 219 ? 6.237 6.310 -1.653 1.00 86.75 219 PRO A CA 1
ATOM 1668 C C . PRO A 1 219 ? 6.734 7.727 -1.339 1.00 86.75 219 PRO A C 1
ATOM 1670 O O . PRO A 1 219 ? 5.958 8.583 -0.919 1.00 86.75 219 PRO A O 1
ATOM 1673 N N . GLU A 1 220 ? 8.018 8.005 -1.575 1.00 82.38 220 GLU A N 1
ATOM 1674 C CA . GLU A 1 220 ? 8.654 9.256 -1.128 1.00 82.38 220 GLU A CA 1
ATOM 1675 C C . GLU A 1 220 ? 7.952 10.527 -1.624 1.00 82.38 220 GLU A C 1
ATOM 1677 O O . GLU A 1 220 ? 7.840 11.487 -0.868 1.00 82.38 220 GLU A O 1
ATOM 1682 N N . GLY A 1 221 ? 7.401 10.514 -2.843 1.00 85.44 221 GLY A N 1
ATOM 1683 C CA . GLY A 1 221 ? 6.667 11.651 -3.412 1.00 85.44 221 GLY A CA 1
ATOM 1684 C C . GLY A 1 221 ? 5.384 12.040 -2.662 1.00 85.44 221 GLY A C 1
ATOM 1685 O O . GLY A 1 221 ? 4.891 13.148 -2.850 1.00 85.44 221 GLY A O 1
ATOM 1686 N N . TYR A 1 222 ? 4.865 11.166 -1.795 1.00 88.62 222 TYR A N 1
ATOM 1687 C CA . TYR A 1 222 ? 3.652 11.407 -1.008 1.00 88.62 222 TYR A CA 1
ATOM 1688 C C . TYR A 1 222 ? 3.934 11.753 0.458 1.00 88.62 222 TYR A C 1
ATOM 1690 O O . TYR A 1 222 ? 3.009 12.123 1.180 1.00 88.62 222 TYR A O 1
ATOM 1698 N N . TYR A 1 223 ? 5.190 11.681 0.917 1.00 90.12 223 TYR A N 1
ATOM 1699 C CA . TYR A 1 223 ? 5.550 11.998 2.299 1.00 90.12 223 TYR A CA 1
ATOM 1700 C C . TYR A 1 223 ? 6.285 13.338 2.412 1.00 90.12 223 TYR A C 1
ATOM 1702 O O . TYR A 1 223 ? 7.257 13.599 1.710 1.00 90.12 223 TYR A O 1
ATOM 1710 N N . LYS A 1 224 ? 5.852 14.197 3.343 1.00 84.25 224 LYS A N 1
ATOM 1711 C CA . LYS A 1 224 ? 6.420 15.550 3.517 1.00 84.25 224 LYS A CA 1
ATOM 1712 C C . LYS A 1 224 ? 7.676 15.598 4.395 1.00 84.25 224 LYS A C 1
ATOM 1714 O O . LYS A 1 224 ? 8.347 16.624 4.414 1.00 84.25 224 LYS A O 1
ATOM 1719 N N . GLY A 1 225 ? 7.994 14.524 5.120 1.00 78.44 225 GLY A N 1
ATOM 1720 C CA . GLY A 1 225 ? 9.113 14.477 6.071 1.00 78.44 225 GLY A CA 1
ATOM 1721 C C . GLY A 1 225 ? 10.478 14.112 5.473 1.00 78.44 225 GLY A C 1
ATOM 1722 O O . GLY A 1 225 ? 11.407 13.867 6.234 1.00 78.44 225 GLY A O 1
ATOM 1723 N N . GLY A 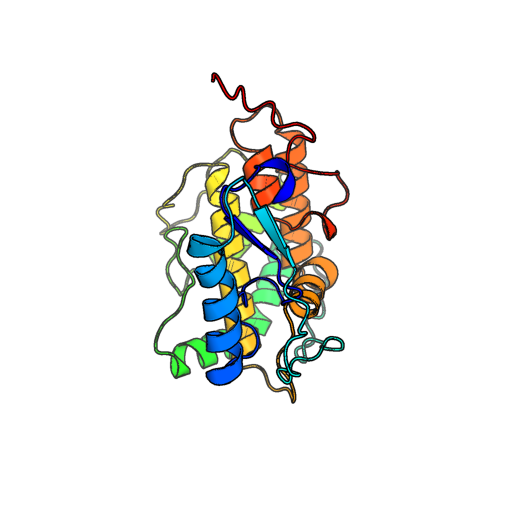1 226 ? 10.617 14.075 4.143 1.00 81.75 226 GLY A N 1
ATOM 1724 C CA . GLY A 1 226 ? 11.873 13.739 3.459 1.00 81.75 226 GLY A CA 1
ATOM 1725 C C . GLY A 1 226 ? 12.055 12.242 3.167 1.00 81.75 226 GLY A C 1
ATOM 1726 O O . GLY A 1 226 ? 11.122 11.444 3.300 1.00 81.75 226 GLY A O 1
ATOM 1727 N N . SER A 1 227 ? 13.260 11.867 2.722 1.00 83.19 227 SER A N 1
ATOM 1728 C CA . SER A 1 227 ? 13.603 10.483 2.364 1.00 83.19 227 SER A CA 1
ATOM 1729 C C . SER A 1 227 ? 13.742 9.586 3.600 1.00 83.19 227 SER A C 1
ATOM 1731 O O . SER A 1 227 ? 14.204 10.017 4.651 1.00 83.19 227 SER A O 1
ATOM 1733 N N . ALA A 1 228 ? 13.325 8.320 3.477 1.00 83.44 228 ALA A N 1
ATOM 1734 C CA . ALA A 1 228 ? 13.524 7.277 4.510 1.00 83.44 228 ALA A CA 1
ATOM 1735 C C . ALA A 1 228 ? 14.893 6.636 4.374 1.00 83.44 228 ALA A C 1
ATOM 1737 O O . ALA A 1 228 ? 15.366 5.950 5.281 1.00 83.44 228 ALA A O 1
ATOM 1738 N N . PHE A 1 229 ? 15.447 6.748 3.176 1.00 76.88 229 PHE A N 1
ATOM 1739 C CA . PHE A 1 229 ? 16.623 6.034 2.773 1.00 76.88 229 PHE A CA 1
ATOM 1740 C C . PHE A 1 229 ? 17.808 6.987 2.911 1.00 76.88 229 PHE A C 1
ATOM 1742 O O . PHE A 1 229 ? 17.689 8.177 2.617 1.00 76.88 229 PHE A O 1
ATOM 1749 N N . PRO A 1 230 ? 18.947 6.498 3.414 1.00 67.88 230 PRO A N 1
ATOM 1750 C CA . PRO A 1 230 ? 20.134 7.327 3.535 1.00 67.88 230 PRO A CA 1
ATOM 1751 C C . PRO A 1 230 ? 20.569 7.839 2.153 1.00 67.88 230 PRO A C 1
ATOM 1753 O O . PRO A 1 230 ? 20.551 7.085 1.181 1.00 67.88 230 PRO A O 1
ATOM 1756 N N . GLU A 1 231 ? 20.989 9.106 2.080 1.00 65.38 231 GLU A N 1
ATOM 1757 C CA . GLU A 1 231 ? 21.472 9.732 0.837 1.00 65.38 231 GLU A CA 1
ATOM 1758 C C . GLU A 1 231 ? 22.747 9.058 0.296 1.00 65.38 231 GLU A C 1
ATOM 1760 O O . GLU A 1 231 ? 22.961 9.019 -0.914 1.00 65.38 231 GLU A O 1
ATOM 1765 N N . GLU A 1 232 ? 23.563 8.467 1.175 1.00 56.12 232 GLU A N 1
ATOM 1766 C CA . GLU A 1 232 ? 24.779 7.735 0.818 1.00 56.12 232 GLU A CA 1
ATOM 1767 C C . GLU A 1 232 ? 24.771 6.330 1.428 1.00 56.12 232 GLU A C 1
ATOM 1769 O O . GLU A 1 232 ? 24.830 6.149 2.647 1.00 56.12 232 GLU A O 1
ATOM 1774 N N . VAL A 1 233 ? 24.767 5.309 0.569 1.00 51.66 233 VAL A N 1
ATOM 1775 C CA . VAL A 1 233 ? 25.148 3.952 0.966 1.00 51.66 233 VAL A CA 1
ATOM 1776 C C . VAL A 1 233 ? 26.632 3.805 0.646 1.00 51.66 233 VAL A C 1
ATOM 1778 O O . VAL A 1 233 ? 26.998 3.477 -0.480 1.00 51.66 233 VAL A O 1
ATOM 1781 N N . ASN A 1 234 ? 27.503 4.053 1.626 1.00 47.81 234 ASN A N 1
ATOM 1782 C CA . ASN A 1 234 ? 28.914 3.672 1.524 1.00 47.81 234 ASN A CA 1
ATOM 1783 C C . ASN A 1 234 ? 29.012 2.141 1.576 1.00 47.81 234 ASN A C 1
ATOM 1785 O O . ASN A 1 234 ? 29.305 1.548 2.615 1.00 47.81 234 ASN A O 1
ATOM 1789 N N . LEU A 1 235 ? 28.723 1.485 0.452 1.00 47.03 235 LEU A N 1
ATOM 1790 C CA . LEU A 1 235 ? 29.090 0.095 0.251 1.00 47.03 235 LEU A CA 1
ATOM 1791 C C . LEU A 1 235 ? 30.614 0.074 0.166 1.00 47.03 235 LEU A C 1
ATOM 1793 O O . LEU A 1 235 ? 31.191 0.477 -0.841 1.00 47.03 235 LEU A O 1
ATOM 1797 N N . ALA A 1 236 ? 31.270 -0.351 1.244 1.00 42.12 236 ALA A N 1
ATOM 1798 C CA . ALA A 1 236 ? 32.673 -0.724 1.192 1.00 42.12 236 ALA A CA 1
ATOM 1799 C C . ALA A 1 236 ? 32.788 -1.918 0.235 1.00 42.12 236 ALA A C 1
ATOM 1801 O O . ALA A 1 236 ? 32.587 -3.068 0.623 1.00 42.12 236 ALA A O 1
ATOM 1802 N N . ILE A 1 237 ? 33.025 -1.629 -1.042 1.00 46.19 237 ILE A N 1
ATOM 1803 C CA . ILE A 1 237 ? 33.422 -2.634 -2.016 1.00 46.19 237 ILE A CA 1
ATOM 1804 C C . ILE A 1 237 ? 34.901 -2.883 -1.727 1.00 46.19 237 ILE A C 1
ATOM 1806 O O . ILE A 1 237 ? 35.766 -2.161 -2.220 1.00 46.19 237 ILE A O 1
ATOM 1810 N N . ASP A 1 238 ? 35.179 -3.835 -0.836 1.00 44.44 238 ASP A N 1
ATOM 1811 C CA . ASP A 1 238 ? 36.535 -4.359 -0.685 1.00 44.44 238 ASP A CA 1
ATOM 1812 C C . ASP A 1 238 ? 36.897 -5.084 -2.004 1.00 44.44 238 ASP A C 1
ATOM 1814 O O . ASP A 1 238 ? 36.072 -5.867 -2.493 1.00 44.44 238 ASP A O 1
ATOM 1818 N N . PRO A 1 239 ? 38.049 -4.770 -2.626 1.00 50.72 239 PRO A N 1
ATOM 1819 C CA . PRO A 1 239 ? 38.427 -5.260 -3.953 1.00 50.72 239 PRO A CA 1
ATOM 1820 C C . PRO A 1 239 ? 38.756 -6.759 -4.011 1.00 50.72 239 PRO A C 1
ATOM 1822 O O . PRO A 1 239 ? 39.202 -7.334 -2.991 1.00 50.72 239 PRO A O 1
#

Sequence (239 aa):
MSEAVVPPRALWVPFPLGRPLGAVNDPDFQKNVLRRALGLLDTAVEPTIEEYAVETPDDGLSENWACPVNLSSATSDSLSERLLAEVAMLRPWAIETRHQRGRTLFGVTGAGEDQVDDVARALATIADSGDVISEPLVNGISWTFEMPLLLRHMADDLRTFYHEAVAAQPGESAPNHDALNQWIFSETVLGETLLLVADGLTQASDVPMAQLVRGLLIPEGYYKGGSAFPEEVNLAIDP